Protein AF-A0A2E8JX26-F1 (afdb_monomer_lite)

Secondary structure (DSSP, 8-state):
-----------TTHHHHHHHHHHHHHHHHHHHHHHHHHHHHHHHHHHHHHH-PPPPSS-GGGS-SEETTEEEPB-TTSSBPPPP---HHIIIIISSS-S-EEEEEEEETTEEEEEEEEEEETT-------HHHHHHHTTPEEEEEEEEEE-----TT-B-TTPPBPTTT-PBPPEEEEEETTEEEEEEPPBS--EEEEEEEEETTTTEEEEEEEEEEETTEEES-GGG---SS-EEEEEEEEEEEEPPTT--TTHHHHHHHHHHHHHHHHHHHHHHHHS--HHHHHHHS------PPPP----PPPP-------------

Radius of gyration: 30.12 Å; chains: 1; bounding box: 110×87×80 Å

Foldseek 3Di:
DDDDPPPPPPPPVVVVVVVVVVVVVVVVVVVCCCVVVVVVVVVVVVVCVVQLFDAWPAALVPQAQDFPLKGQDADPVRHRDDWDQDDPCCCCQNQNVHNRWTWTWIDRVVFIKIKIKHKDTPPSPHPHHACVRVCVVVVWAWPFAWDKDFADAPAPPWDQVPADADPVPRHGFIWDFDQDVNDTDIFGAADDTRIKTKTWTDDPDLFKIKIKIKWKQWLRHIDNDPVVNPDRNTMMMMIMMIGIDTHDPPDDSCPVVVVVSVVCSSRCSRRRRSVRNRGDDSSVVVVVPPPPPPPDDPPPPPDDDDDDDDDDDDDDDDDD

Structure (mmCIF, N/CA/C/O backbone):
data_AF-A0A2E8JX26-F1
#
_entry.id   AF-A0A2E8JX26-F1
#
loop_
_atom_site.group_PDB
_atom_site.id
_atom_site.type_symbol
_atom_site.label_atom_id
_atom_site.label_alt_id
_atom_site.label_comp_id
_atom_site.label_asym_id
_atom_site.label_entity_id
_atom_site.label_seq_id
_atom_site.pdbx_PDB_ins_code
_atom_site.Cartn_x
_atom_site.Cartn_y
_atom_site.Cartn_z
_atom_site.occupancy
_atom_site.B_iso_or_equiv
_atom_site.auth_seq_id
_atom_site.auth_comp_id
_atom_site.auth_asym_id
_atom_site.auth_atom_id
_atom_site.pdbx_PDB_model_num
ATOM 1 N N . ARG A 1 1 ? 64.801 -27.485 48.358 1.00 46.25 1 ARG A N 1
ATOM 2 C CA . ARG A 1 1 ? 64.639 -26.296 47.482 1.00 46.25 1 ARG A CA 1
ATOM 3 C C . ARG A 1 1 ? 63.148 -26.018 47.398 1.00 46.25 1 ARG A C 1
ATOM 5 O O . ARG A 1 1 ? 62.422 -26.907 46.980 1.00 46.25 1 ARG A O 1
ATOM 12 N N . GLY A 1 2 ? 62.707 -24.892 47.953 1.00 48.69 2 GLY A N 1
ATOM 13 C CA . GLY A 1 2 ? 61.295 -24.602 48.189 1.00 48.69 2 GLY A CA 1
ATOM 14 C C . GLY A 1 2 ? 60.526 -24.241 46.921 1.00 48.69 2 GLY A C 1
ATOM 15 O O . GLY A 1 2 ? 61.053 -23.563 46.044 1.00 48.69 2 GLY A O 1
ATOM 16 N N . MET A 1 3 ? 59.266 -24.661 46.881 1.00 40.94 3 MET A N 1
ATOM 17 C CA . MET A 1 3 ? 58.217 -24.024 46.093 1.00 40.94 3 MET A CA 1
ATOM 18 C C . MET A 1 3 ? 57.169 -23.519 47.083 1.00 40.94 3 MET A C 1
ATOM 20 O O . MET A 1 3 ? 56.405 -24.302 47.645 1.00 40.94 3 MET A O 1
ATOM 24 N N . ASN A 1 4 ? 57.184 -22.206 47.321 1.00 49.88 4 ASN A N 1
ATOM 25 C CA . ASN A 1 4 ? 56.103 -21.485 47.982 1.00 49.88 4 ASN A CA 1
ATOM 26 C C . ASN A 1 4 ? 54.876 -21.550 47.068 1.00 49.88 4 ASN A C 1
ATOM 28 O O . ASN A 1 4 ? 54.810 -20.856 46.056 1.00 49.88 4 ASN A O 1
ATOM 32 N N . GLN A 1 5 ? 53.912 -22.402 47.409 1.00 49.31 5 GLN A N 1
ATOM 33 C CA . GLN A 1 5 ? 52.547 -22.249 46.924 1.00 49.31 5 GLN A CA 1
ATOM 34 C C . GLN A 1 5 ? 51.827 -21.301 47.878 1.00 49.31 5 GLN A C 1
ATOM 36 O O . GLN A 1 5 ? 51.223 -21.730 48.864 1.00 49.31 5 GLN A O 1
ATOM 41 N N . ASP A 1 6 ? 51.902 -20.007 47.576 1.00 51.34 6 ASP A N 1
ATOM 42 C CA . ASP A 1 6 ? 51.007 -19.015 48.156 1.00 51.34 6 ASP A CA 1
ATOM 43 C C . ASP A 1 6 ? 49.580 -19.356 47.725 1.00 51.34 6 ASP A C 1
ATOM 45 O O . ASP A 1 6 ? 49.116 -19.058 46.624 1.00 51.34 6 ASP A O 1
ATOM 49 N N . ARG A 1 7 ? 48.885 -20.071 48.613 1.00 50.50 7 ARG A N 1
ATOM 50 C CA . ARG A 1 7 ? 47.463 -20.367 48.495 1.00 50.50 7 ARG A CA 1
ATOM 51 C C . ARG A 1 7 ? 46.712 -19.041 48.482 1.00 50.50 7 ARG A C 1
ATOM 53 O O . ARG A 1 7 ? 46.536 -18.421 49.532 1.00 50.50 7 ARG A O 1
ATOM 60 N N . LEU A 1 8 ? 46.237 -18.643 47.301 1.00 56.91 8 LEU A N 1
ATOM 61 C CA . LEU A 1 8 ? 45.193 -17.638 47.116 1.00 56.91 8 LEU A CA 1
ATOM 62 C C . LEU A 1 8 ? 44.001 -18.023 48.000 1.00 56.91 8 LEU A C 1
ATOM 64 O O . LEU A 1 8 ? 43.171 -18.860 47.647 1.00 56.91 8 LEU A O 1
ATOM 68 N N . ARG A 1 9 ? 43.946 -17.450 49.206 1.00 54.16 9 ARG A N 1
ATOM 69 C CA . ARG A 1 9 ? 42.808 -17.585 50.112 1.00 54.16 9 ARG A CA 1
ATOM 70 C C . ARG A 1 9 ? 41.645 -16.849 49.466 1.00 54.16 9 ARG A C 1
ATOM 72 O O . ARG A 1 9 ? 41.522 -15.634 49.604 1.00 54.16 9 ARG A O 1
ATOM 79 N N . PHE A 1 10 ? 40.813 -17.594 48.746 1.00 53.16 10 PHE A N 1
ATOM 80 C CA . PHE A 1 10 ? 39.561 -17.106 48.191 1.00 53.16 10 PHE A CA 1
ATOM 81 C C . PHE A 1 10 ? 38.671 -16.665 49.357 1.00 53.16 10 PHE A C 1
ATOM 83 O O . PHE A 1 10 ? 38.083 -17.475 50.078 1.00 53.16 10 PHE A O 1
ATOM 90 N N . ARG A 1 11 ? 38.678 -15.356 49.631 1.00 61.53 11 ARG A N 1
ATOM 91 C CA . ARG A 1 11 ? 37.923 -14.753 50.727 1.00 61.53 11 ARG A CA 1
ATOM 92 C C . ARG A 1 11 ? 36.448 -14.982 50.417 1.00 61.53 11 ARG A C 1
ATOM 94 O O . ARG A 1 11 ? 35.938 -14.446 49.441 1.00 61.53 11 ARG A O 1
ATOM 101 N N . TRP A 1 12 ? 35.766 -15.718 51.287 1.00 57.62 12 TRP A N 1
ATOM 102 C CA . TRP A 1 12 ? 34.338 -16.080 51.236 1.00 57.62 12 TRP A CA 1
ATOM 103 C C . TRP A 1 12 ? 33.345 -14.916 51.019 1.00 57.62 12 TRP A C 1
ATOM 105 O O . TRP A 1 12 ? 32.151 -15.138 50.866 1.00 57.62 12 TRP A O 1
ATOM 115 N N . ARG A 1 13 ? 33.820 -13.667 50.978 1.00 58.66 13 ARG A N 1
ATOM 116 C CA . ARG A 1 13 ? 33.035 -12.467 50.661 1.00 58.66 13 ARG A CA 1
ATOM 117 C C . ARG A 1 13 ? 32.928 -12.172 49.156 1.00 58.66 13 ARG A C 1
ATOM 119 O O . ARG A 1 13 ? 32.036 -11.431 48.764 1.00 58.66 13 ARG A O 1
ATOM 126 N N . ALA A 1 14 ? 33.787 -12.760 48.318 1.00 68.00 14 ALA A N 1
ATOM 127 C CA . ALA A 1 14 ? 33.735 -12.614 46.861 1.00 68.00 14 ALA A CA 1
ATOM 128 C C . ALA A 1 14 ? 32.441 -13.153 46.203 1.00 68.00 14 ALA A C 1
ATOM 130 O O . ALA A 1 14 ? 31.876 -12.435 45.379 1.00 68.00 14 ALA A O 1
ATOM 131 N N . PRO A 1 15 ? 31.908 -14.344 46.560 1.00 70.25 15 PRO A N 1
ATOM 132 C CA . PRO A 1 15 ? 30.683 -14.847 45.932 1.00 70.25 15 PRO A CA 1
ATOM 133 C C . PRO A 1 15 ? 29.441 -14.021 46.302 1.00 70.25 15 PRO A C 1
ATOM 135 O O . PRO A 1 15 ? 28.583 -13.804 45.456 1.00 70.25 15 PRO A O 1
ATOM 138 N N . LEU A 1 16 ? 29.371 -13.485 47.526 1.00 74.94 16 LEU A N 1
ATOM 139 C CA . LEU A 1 16 ? 28.280 -12.597 47.954 1.00 74.94 16 LEU A CA 1
ATOM 140 C C . LEU A 1 16 ? 28.271 -11.271 47.183 1.00 74.94 16 LEU A C 1
ATOM 142 O O . LEU A 1 16 ? 27.208 -10.802 46.783 1.00 74.94 16 LEU A O 1
ATOM 146 N N . ALA A 1 17 ? 29.450 -10.693 46.936 1.00 76.00 17 ALA A N 1
ATOM 147 C CA . ALA A 1 17 ? 29.572 -9.483 46.129 1.00 76.00 17 ALA A CA 1
ATOM 148 C C . ALA A 1 17 ? 29.149 -9.727 44.670 1.00 76.00 17 ALA A C 1
ATOM 150 O O . ALA A 1 17 ? 28.460 -8.892 44.094 1.00 76.00 17 ALA A O 1
ATOM 151 N N . LEU A 1 18 ? 29.499 -10.885 44.097 1.00 79.19 18 LEU A N 1
ATOM 152 C CA . LEU A 1 18 ? 29.115 -11.255 42.732 1.00 79.19 18 LEU A CA 1
ATOM 153 C C . LEU A 1 18 ? 27.596 -11.436 42.590 1.00 79.19 18 LEU A C 1
ATOM 155 O O . LEU A 1 18 ? 27.002 -10.924 41.644 1.00 79.19 18 LEU A O 1
ATOM 159 N N . VAL A 1 19 ? 26.962 -12.122 43.548 1.00 82.12 19 VAL A N 1
ATOM 160 C CA . VAL A 1 19 ? 25.504 -12.318 43.559 1.00 82.12 19 VAL A CA 1
ATOM 161 C C . VAL A 1 19 ? 24.783 -10.975 43.665 1.00 82.12 19 VAL A C 1
ATOM 163 O O . VAL A 1 19 ? 23.871 -10.725 42.889 1.00 82.12 19 VAL A O 1
ATOM 166 N N . ALA A 1 20 ? 25.223 -10.073 44.548 1.00 82.12 20 ALA A N 1
ATOM 167 C CA . ALA A 1 20 ? 24.618 -8.745 44.670 1.00 82.12 20 ALA A CA 1
ATOM 168 C C . ALA A 1 20 ? 24.723 -7.917 43.373 1.00 82.12 20 ALA A C 1
ATOM 170 O O . ALA A 1 20 ? 23.773 -7.227 43.001 1.00 82.12 20 ALA A O 1
ATOM 171 N N . LEU A 1 21 ? 25.853 -8.014 42.666 1.00 83.25 21 LEU A N 1
ATOM 172 C CA . LEU A 1 21 ? 26.100 -7.286 41.419 1.00 83.25 21 LEU A CA 1
ATOM 173 C C . LEU A 1 21 ? 25.243 -7.829 40.262 1.00 83.25 21 LEU A C 1
ATOM 175 O O . LEU A 1 21 ? 24.666 -7.051 39.504 1.00 83.25 21 LEU A O 1
ATOM 179 N N . LEU A 1 22 ? 25.086 -9.155 40.176 1.00 81.81 22 LEU A N 1
ATOM 180 C CA . LEU A 1 22 ? 24.189 -9.801 39.211 1.00 81.81 22 LEU A CA 1
ATOM 181 C C . LEU A 1 22 ? 22.718 -9.454 39.479 1.00 81.81 22 LEU A C 1
ATOM 183 O O . LEU A 1 22 ? 21.992 -9.126 38.542 1.00 81.81 22 LEU A O 1
ATOM 187 N N . SER A 1 23 ? 22.290 -9.441 40.744 1.00 82.00 23 SER A N 1
ATOM 188 C CA . SER A 1 23 ? 20.934 -9.023 41.122 1.00 82.00 23 SER A CA 1
ATOM 189 C C . SER A 1 23 ? 20.654 -7.570 40.736 1.00 82.00 23 SER A C 1
ATOM 191 O O . SER A 1 23 ? 19.593 -7.275 40.188 1.00 82.00 23 SER A O 1
ATOM 193 N N . MET A 1 24 ? 21.610 -6.661 40.964 1.00 85.44 24 MET A N 1
ATOM 194 C CA . MET A 1 24 ? 21.486 -5.266 40.525 1.00 85.44 24 MET A CA 1
ATOM 195 C C . MET A 1 24 ? 21.355 -5.154 39.006 1.00 85.44 24 MET A C 1
ATOM 197 O O . MET A 1 24 ? 20.509 -4.401 38.537 1.00 85.44 24 MET A O 1
ATOM 201 N N . LEU A 1 25 ? 22.143 -5.907 38.234 1.00 81.88 25 LEU A N 1
ATOM 202 C CA . LEU A 1 25 ? 22.066 -5.891 36.770 1.00 81.88 25 LEU A CA 1
ATOM 203 C C . LEU A 1 25 ? 20.698 -6.347 36.251 1.00 81.88 25 LEU A C 1
ATOM 205 O O . LEU A 1 25 ? 20.161 -5.724 35.337 1.00 81.88 25 LEU A O 1
ATOM 209 N N . VAL A 1 26 ? 20.103 -7.377 36.858 1.00 78.25 26 VAL A N 1
ATOM 210 C CA . VAL A 1 26 ? 18.751 -7.841 36.499 1.00 78.25 26 VAL A CA 1
ATOM 211 C C . VAL A 1 26 ? 17.700 -6.775 36.820 1.00 78.25 26 VAL A C 1
ATOM 213 O O . VAL A 1 26 ? 16.849 -6.488 35.981 1.00 78.25 26 VAL A O 1
ATOM 216 N N . ILE A 1 27 ? 17.786 -6.140 37.994 1.00 78.25 27 ILE A N 1
ATOM 217 C CA . ILE A 1 27 ? 16.855 -5.075 38.402 1.00 78.25 27 ILE A CA 1
ATOM 218 C C . ILE A 1 27 ? 16.991 -3.848 37.491 1.00 78.25 27 ILE A C 1
ATOM 220 O O . ILE A 1 27 ? 15.983 -3.307 37.042 1.00 78.25 27 ILE A O 1
ATOM 224 N N . ILE A 1 28 ? 18.221 -3.433 37.171 1.00 76.00 28 ILE A N 1
ATOM 225 C CA . ILE A 1 28 ? 18.487 -2.313 36.257 1.00 76.00 28 ILE A CA 1
ATOM 226 C C . ILE A 1 28 ? 17.971 -2.642 34.854 1.00 76.00 28 ILE A C 1
ATOM 228 O O . ILE A 1 28 ? 17.324 -1.801 34.243 1.00 76.00 28 ILE A O 1
ATOM 232 N N . SER A 1 29 ? 18.180 -3.863 34.355 1.00 64.06 29 SER A N 1
ATOM 233 C CA . SER A 1 29 ? 17.665 -4.283 33.046 1.00 64.06 29 SER A CA 1
ATOM 234 C C . SER A 1 29 ? 16.131 -4.241 32.990 1.00 64.06 29 SER A C 1
ATOM 236 O O . SER A 1 29 ? 15.566 -3.722 32.025 1.00 64.06 29 SER A O 1
ATOM 238 N N . PHE A 1 30 ? 15.452 -4.692 34.050 1.00 62.84 30 PHE A N 1
ATOM 239 C CA . PHE A 1 30 ? 13.992 -4.602 34.161 1.00 62.84 30 PHE A CA 1
ATOM 240 C C . PHE A 1 30 ? 13.499 -3.151 34.242 1.00 62.84 30 PHE A C 1
ATOM 242 O O . PHE A 1 30 ? 12.549 -2.780 33.553 1.00 62.84 30 PHE A O 1
ATOM 249 N N . ALA A 1 31 ? 14.168 -2.312 35.038 1.00 62.16 31 ALA A N 1
ATOM 250 C CA . ALA A 1 31 ? 13.826 -0.901 35.185 1.00 62.16 31 ALA A CA 1
ATOM 251 C C . ALA A 1 31 ? 14.034 -0.122 33.878 1.00 62.16 31 ALA A C 1
ATOM 253 O O . ALA A 1 31 ? 13.169 0.653 33.484 1.00 62.16 31 ALA A O 1
ATOM 254 N N . VAL A 1 32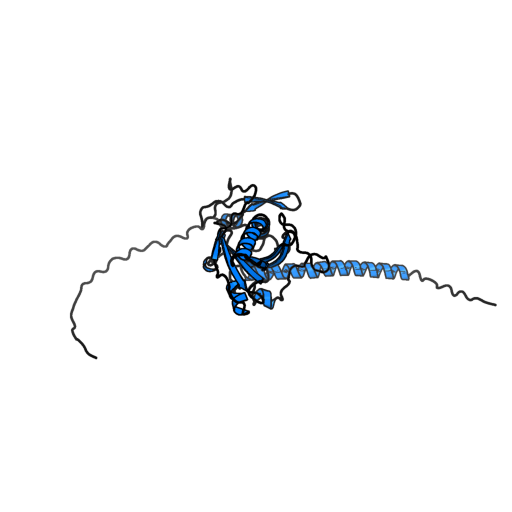 ? 15.132 -0.370 33.159 1.00 61.44 32 VAL A N 1
ATOM 255 C CA . VAL A 1 32 ? 15.413 0.245 31.853 1.00 61.44 32 VAL A CA 1
ATOM 256 C C . VAL A 1 32 ? 14.370 -0.179 30.817 1.00 61.44 32 VAL A C 1
ATOM 258 O O . VAL A 1 32 ? 13.865 0.673 30.089 1.00 61.44 32 VAL A O 1
ATOM 261 N N . ARG A 1 33 ? 13.964 -1.457 30.792 1.00 50.53 33 ARG A N 1
ATOM 262 C CA . ARG A 1 33 ? 12.902 -1.940 29.891 1.00 50.53 33 ARG A CA 1
ATOM 263 C C . ARG A 1 33 ? 11.549 -1.279 30.180 1.00 50.53 33 ARG A C 1
ATOM 265 O O . ARG A 1 33 ? 10.840 -0.934 29.239 1.00 50.53 33 ARG A O 1
ATOM 272 N N . HIS A 1 34 ? 11.211 -1.054 31.450 1.00 52.75 34 HIS A N 1
ATOM 273 C CA . HIS A 1 34 ? 9.974 -0.364 31.827 1.00 52.75 34 HIS A CA 1
ATOM 274 C C . HIS A 1 34 ? 10.013 1.147 31.596 1.00 52.75 34 HIS A C 1
ATOM 276 O O . HIS A 1 34 ? 9.013 1.704 31.160 1.00 52.75 34 HIS A O 1
ATOM 282 N N . VAL A 1 35 ? 11.141 1.814 31.839 1.00 49.59 35 VAL A N 1
ATOM 283 C CA . VAL A 1 35 ? 11.263 3.264 31.622 1.00 49.59 35 VAL A CA 1
ATOM 284 C C . VAL A 1 35 ? 11.307 3.597 30.129 1.00 49.59 35 VAL A C 1
ATOM 286 O O . VAL A 1 35 ? 10.647 4.537 29.699 1.00 49.59 35 VAL A O 1
ATOM 289 N N . ILE A 1 36 ? 12.021 2.809 29.319 1.00 49.59 36 ILE A N 1
ATOM 290 C CA . ILE A 1 36 ? 12.065 3.010 27.862 1.00 49.59 36 ILE A CA 1
ATOM 291 C C . ILE A 1 36 ? 10.723 2.627 27.221 1.00 49.59 36 ILE A C 1
ATOM 293 O O . ILE A 1 36 ? 10.195 3.398 26.424 1.00 49.59 36 ILE A O 1
ATOM 297 N N . GLY A 1 37 ? 10.127 1.491 27.607 1.00 40.00 37 GLY A N 1
ATOM 298 C CA . GLY A 1 37 ? 8.817 1.074 27.093 1.00 40.00 37 GLY A CA 1
ATOM 299 C C . GLY A 1 37 ? 7.667 1.984 27.541 1.00 40.00 37 GLY A C 1
ATOM 300 O O . GLY A 1 37 ? 6.767 2.268 26.759 1.00 40.00 37 GLY A O 1
ATOM 301 N N . GLY A 1 38 ? 7.720 2.492 28.775 1.00 39.22 38 GLY A N 1
ATOM 302 C CA . GLY A 1 38 ? 6.721 3.415 29.315 1.00 39.22 38 GLY A CA 1
ATOM 303 C C . GLY A 1 38 ? 6.796 4.808 28.694 1.00 39.22 38 GLY A C 1
ATOM 304 O O . GLY A 1 38 ? 5.763 5.385 28.380 1.00 39.22 38 GLY A O 1
ATOM 305 N N . ASN A 1 39 ? 7.998 5.339 28.451 1.00 37.47 39 ASN A N 1
ATOM 306 C CA . ASN A 1 39 ? 8.140 6.647 27.807 1.00 37.47 39 ASN A CA 1
ATOM 307 C C . ASN A 1 39 ? 7.751 6.620 26.322 1.00 37.47 39 ASN A C 1
ATOM 309 O O . ASN A 1 39 ? 7.183 7.597 25.850 1.00 37.47 39 ASN A O 1
ATOM 313 N N . ALA A 1 40 ? 7.993 5.517 25.604 1.00 45.12 40 ALA A N 1
ATOM 314 C CA . ALA A 1 40 ? 7.501 5.359 24.233 1.00 45.12 40 ALA A CA 1
ATOM 315 C C . ALA A 1 40 ? 5.961 5.371 24.186 1.00 45.12 40 ALA A C 1
ATOM 317 O O . ALA A 1 40 ? 5.376 6.123 23.413 1.00 45.12 40 ALA A O 1
ATOM 318 N N . PHE A 1 41 ? 5.316 4.638 25.100 1.00 35.75 41 PHE A N 1
ATOM 319 C CA . PHE A 1 41 ? 3.856 4.595 25.222 1.00 35.75 41 PHE A CA 1
ATOM 320 C C . PHE A 1 41 ? 3.245 5.954 25.620 1.00 35.75 41 PHE A C 1
ATOM 322 O O . PHE A 1 41 ? 2.206 6.352 25.107 1.00 35.75 41 PHE A O 1
ATOM 329 N N . VAL A 1 42 ? 3.893 6.706 26.518 1.00 42.97 42 VAL A N 1
ATOM 330 C CA . VAL A 1 42 ? 3.391 8.014 26.983 1.00 42.97 42 VAL A CA 1
ATOM 331 C C . VAL A 1 42 ? 3.551 9.117 25.929 1.00 42.97 42 VAL A C 1
ATOM 333 O O . VAL A 1 42 ? 2.714 10.017 25.871 1.00 42.97 42 VAL A O 1
ATOM 336 N N . VAL A 1 43 ? 4.593 9.066 25.093 1.00 44.69 43 VAL A N 1
ATOM 337 C CA . VAL A 1 43 ? 4.761 10.018 23.978 1.00 44.69 43 VAL A CA 1
ATOM 338 C C . VAL A 1 43 ? 3.677 9.801 22.921 1.00 44.69 43 VAL A C 1
ATOM 340 O O . VAL A 1 43 ? 3.055 10.772 22.497 1.00 44.69 43 VAL A O 1
ATOM 343 N N . GLU A 1 44 ? 3.382 8.544 22.591 1.00 45.31 44 GLU A N 1
ATOM 344 C CA . GLU A 1 44 ? 2.332 8.172 21.637 1.00 45.31 44 GLU A CA 1
ATOM 345 C C . GLU A 1 44 ? 0.941 8.628 22.118 1.00 45.31 44 GLU A C 1
ATOM 347 O O . GLU A 1 44 ? 0.212 9.279 21.375 1.00 45.31 44 GLU A O 1
ATOM 352 N N . VAL A 1 45 ? 0.617 8.431 23.402 1.00 44.91 45 VAL A N 1
ATOM 353 C CA . VAL A 1 45 ? -0.669 8.863 23.990 1.00 44.91 45 VAL A CA 1
ATOM 354 C C . VAL A 1 45 ? -0.821 10.389 24.072 1.00 44.91 45 VAL A C 1
ATOM 356 O O . VAL A 1 45 ? -1.935 10.912 23.996 1.00 44.91 45 VAL A O 1
ATOM 359 N N . LYS A 1 46 ? 0.276 11.141 24.223 1.00 39.25 46 LYS A N 1
ATOM 360 C CA . LYS A 1 46 ? 0.215 12.606 24.329 1.00 39.25 46 LYS A CA 1
ATOM 361 C C . LYS A 1 46 ? 0.010 13.284 22.970 1.00 39.25 46 LYS A C 1
ATOM 363 O O . LYS A 1 46 ? -0.805 14.197 22.880 1.00 39.25 46 LYS A O 1
ATOM 368 N N . GLU A 1 47 ? 0.691 12.817 21.926 1.00 43.69 47 GLU A N 1
ATOM 369 C CA . GLU A 1 47 ? 0.488 13.291 20.544 1.00 43.69 47 GLU A CA 1
ATOM 370 C C . GLU A 1 47 ? -0.940 12.959 20.041 1.00 43.69 47 GLU A C 1
ATOM 372 O O . GLU A 1 47 ? -1.563 13.738 19.315 1.00 43.69 47 GLU A O 1
ATOM 377 N N . GLN A 1 48 ? -1.519 11.856 20.532 1.00 48.34 48 GLN A N 1
ATOM 378 C CA . GLN A 1 48 ? -2.904 11.431 20.273 1.00 48.34 48 GLN A CA 1
ATOM 379 C C . GLN A 1 48 ? -3.972 12.338 20.912 1.00 48.34 48 GLN A C 1
ATOM 381 O O . GLN A 1 48 ? -5.003 12.607 20.298 1.00 48.34 48 GLN A O 1
ATOM 386 N N . LEU A 1 49 ? -3.746 12.832 22.133 1.00 43.44 49 LEU A N 1
ATOM 387 C CA . LEU A 1 49 ? -4.698 13.710 22.830 1.00 43.44 49 LEU A CA 1
ATOM 388 C C . LEU A 1 49 ? -4.723 15.138 22.268 1.00 43.44 49 LEU A C 1
ATOM 390 O O . LEU A 1 49 ? -5.737 15.824 22.392 1.00 43.44 49 LEU A O 1
ATOM 394 N N . GLU A 1 50 ? -3.624 15.592 21.667 1.00 45.56 50 GLU A N 1
ATOM 395 C CA . GLU A 1 50 ? -3.504 16.951 21.126 1.00 45.56 50 GLU A CA 1
ATOM 396 C C . GLU A 1 50 ? -4.083 17.084 19.701 1.00 45.56 50 GLU A C 1
ATOM 398 O O . GLU A 1 50 ? -4.486 18.182 19.321 1.00 45.56 50 GLU A O 1
ATOM 403 N N . SER A 1 51 ? -4.187 15.988 18.933 1.00 49.91 51 SER A N 1
ATOM 404 C CA . SER A 1 51 ? -4.664 15.994 17.535 1.00 49.91 51 SER A CA 1
ATOM 405 C C . SER A 1 51 ? -6.159 15.690 17.352 1.00 49.91 51 SER A C 1
ATOM 407 O O . SER A 1 51 ? -6.719 16.018 16.310 1.00 49.91 51 SER A O 1
ATOM 409 N N . GLY A 1 52 ? -6.831 15.081 18.337 1.00 56.47 52 GLY A N 1
ATOM 410 C CA . GLY A 1 52 ? -8.260 14.738 18.245 1.00 56.47 52 GLY A CA 1
ATOM 411 C C . GLY A 1 52 ? -8.602 13.641 17.222 1.00 56.47 52 GLY A C 1
ATOM 412 O O . GLY A 1 52 ? -9.780 13.389 16.978 1.00 56.47 52 GLY A O 1
ATOM 413 N N . GLY A 1 53 ? -7.597 12.993 16.624 1.00 68.19 53 GLY A N 1
ATOM 414 C CA . GLY A 1 53 ? -7.788 11.926 15.646 1.00 68.19 53 GLY A CA 1
ATOM 415 C C . GLY A 1 53 ? -8.058 10.560 16.268 1.00 68.19 53 GLY A C 1
ATOM 416 O O . GLY A 1 53 ? -7.725 10.292 17.422 1.00 68.19 53 GLY A O 1
ATOM 417 N N . VAL A 1 54 ? -8.640 9.662 15.475 1.00 79.06 54 VAL A N 1
ATOM 418 C CA . VAL A 1 54 ? -8.860 8.274 15.892 1.00 79.06 54 VAL A CA 1
ATOM 419 C C . VAL A 1 54 ? -7.517 7.522 15.884 1.00 79.06 54 VAL A C 1
ATOM 421 O O . VAL A 1 54 ? -6.759 7.671 14.928 1.00 79.06 54 VAL A O 1
ATOM 424 N N . PRO A 1 55 ? -7.157 6.740 16.916 1.00 83.44 55 PRO A N 1
ATOM 425 C CA . PRO A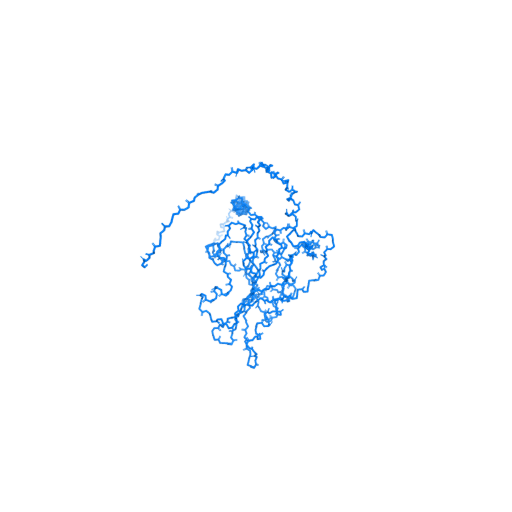 1 55 ? -5.895 6.001 16.924 1.00 83.44 55 PRO A CA 1
ATOM 426 C C . PRO A 1 55 ? -5.975 4.716 16.090 1.00 83.44 55 PRO A C 1
ATOM 428 O O . PRO A 1 55 ? -7.038 4.105 15.965 1.00 83.44 55 PRO A O 1
ATOM 431 N N . LEU A 1 56 ? -4.824 4.259 15.586 1.00 89.38 56 LEU A N 1
ATOM 432 C CA . LEU A 1 56 ? -4.693 2.903 15.050 1.00 89.38 56 LEU A CA 1
ATOM 433 C C . LEU A 1 56 ? -5.054 1.862 16.120 1.00 89.38 56 LEU A C 1
ATOM 435 O O . LEU A 1 56 ? -4.720 2.022 17.295 1.00 89.38 56 LEU A O 1
ATOM 439 N N . ARG A 1 57 ? -5.669 0.751 15.703 1.00 91.12 57 ARG A N 1
ATOM 440 C CA . ARG A 1 57 ? -5.888 -0.420 16.569 1.00 91.12 57 ARG A CA 1
ATOM 441 C C . ARG A 1 57 ? -4.588 -1.186 16.804 1.00 91.12 57 ARG A C 1
ATOM 443 O O . ARG A 1 57 ? -4.346 -1.675 17.904 1.00 91.12 57 ARG A O 1
ATOM 450 N N . HIS A 1 58 ? -3.737 -1.246 15.778 1.00 90.94 58 HIS A N 1
ATOM 451 C CA . HIS A 1 58 ? -2.402 -1.836 15.845 1.00 90.94 58 HIS A CA 1
ATOM 452 C C . HIS A 1 58 ? -1.415 -1.035 14.996 1.00 90.94 58 HIS A C 1
ATOM 454 O O . HIS A 1 58 ? -1.778 -0.507 13.949 1.00 90.94 58 HIS A O 1
ATOM 460 N N . ALA A 1 59 ? -0.144 -0.997 15.398 1.00 92.56 59 ALA A N 1
ATOM 461 C CA . ALA A 1 59 ? 0.908 -0.404 14.576 1.00 92.56 59 ALA A CA 1
ATOM 462 C C . ALA A 1 59 ? 1.096 -1.190 13.265 1.00 92.56 59 ALA A C 1
ATOM 464 O O . ALA A 1 59 ? 1.051 -2.423 13.274 1.00 92.56 59 ALA A O 1
ATOM 465 N N . PHE A 1 60 ? 1.403 -0.510 12.155 1.00 94.25 60 PHE A N 1
ATOM 466 C CA . PHE A 1 60 ? 1.636 -1.183 10.867 1.00 94.25 60 PHE A CA 1
ATOM 467 C C . PHE A 1 60 ? 2.823 -2.154 10.877 1.00 94.25 60 PHE A C 1
ATOM 469 O O . PHE A 1 60 ? 2.845 -3.106 10.107 1.00 94.25 60 PHE A O 1
ATOM 476 N N . GLY A 1 61 ? 3.780 -1.987 11.796 1.00 91.88 61 GLY A N 1
ATOM 477 C CA . GLY A 1 61 ? 4.855 -2.965 12.002 1.00 91.88 61 GLY A CA 1
ATOM 478 C C . GLY A 1 61 ? 4.365 -4.350 12.452 1.00 91.88 61 GLY A C 1
ATOM 479 O O . GLY A 1 61 ? 5.141 -5.299 12.424 1.00 91.88 61 GLY A O 1
ATOM 480 N N . THR A 1 62 ? 3.094 -4.477 12.854 1.00 92.06 62 THR A N 1
ATOM 481 C CA . THR A 1 62 ? 2.453 -5.760 13.191 1.00 92.06 62 THR A CA 1
ATOM 482 C C . THR A 1 62 ? 1.867 -6.492 11.983 1.00 92.06 62 THR A C 1
ATOM 484 O O . THR A 1 62 ? 1.379 -7.607 12.157 1.00 92.06 62 THR A O 1
ATOM 487 N N . ILE A 1 63 ? 1.890 -5.891 10.787 1.00 94.06 63 ILE A N 1
ATOM 488 C CA . ILE A 1 63 ? 1.549 -6.586 9.541 1.00 94.06 63 ILE A CA 1
ATOM 489 C C . ILE A 1 63 ? 2.571 -7.706 9.336 1.00 94.06 63 ILE A C 1
ATOM 491 O O . ILE A 1 63 ? 3.781 -7.477 9.464 1.00 94.06 63 ILE A O 1
ATOM 495 N N . GLY A 1 64 ? 2.070 -8.908 9.042 1.00 91.62 64 GLY A N 1
ATOM 496 C CA . GLY A 1 64 ? 2.876 -10.110 8.855 1.00 91.62 64 GLY A CA 1
ATOM 497 C C . GLY A 1 64 ? 3.953 -9.956 7.781 1.00 91.62 64 GLY A C 1
ATOM 498 O O . GLY A 1 64 ? 3.865 -9.119 6.882 1.00 91.62 64 GLY A O 1
ATOM 499 N N . ASP A 1 65 ? 4.999 -10.768 7.899 1.00 94.00 65 ASP A N 1
ATOM 500 C CA . ASP A 1 65 ? 6.062 -10.829 6.896 1.00 94.00 65 ASP A CA 1
ATOM 501 C C . ASP A 1 65 ? 5.646 -11.639 5.659 1.00 94.00 65 ASP A C 1
ATOM 503 O O . ASP A 1 65 ? 6.236 -11.444 4.600 1.00 94.00 65 ASP A O 1
ATOM 507 N N . ASP A 1 66 ? 4.624 -12.489 5.793 1.00 94.25 66 ASP A N 1
ATOM 508 C CA . ASP A 1 66 ? 4.069 -13.336 4.740 1.00 94.25 66 ASP A CA 1
ATOM 509 C C . ASP A 1 66 ? 2.650 -12.867 4.383 1.00 94.25 66 ASP A C 1
ATOM 511 O O . ASP A 1 66 ? 1.784 -12.751 5.254 1.00 94.25 66 ASP A O 1
ATOM 515 N N . LEU A 1 67 ? 2.420 -12.588 3.102 1.00 94.81 67 LEU A N 1
ATOM 516 C CA . LEU A 1 67 ? 1.177 -12.073 2.530 1.00 94.81 67 LEU A CA 1
ATOM 517 C C . LEU A 1 67 ? 0.867 -12.858 1.249 1.00 94.81 67 LEU A C 1
ATOM 519 O O . LEU A 1 67 ? 1.250 -12.465 0.147 1.00 94.81 67 LEU A O 1
ATOM 523 N N . GLY A 1 68 ? 0.206 -14.005 1.401 1.00 92.88 68 GLY A N 1
ATOM 524 C CA . GLY A 1 68 ? -0.046 -14.920 0.288 1.00 92.88 68 GLY A CA 1
ATOM 525 C C . GLY A 1 68 ? 1.255 -15.541 -0.232 1.00 92.88 68 GLY A C 1
ATOM 526 O O . GLY A 1 68 ? 1.986 -16.181 0.524 1.00 92.88 68 GLY A O 1
ATOM 527 N N . SER A 1 69 ? 1.541 -15.360 -1.522 1.00 95.62 69 SER A N 1
ATOM 528 C CA . SER A 1 69 ? 2.811 -15.746 -2.162 1.00 95.62 69 SER A CA 1
ATOM 529 C C . SER A 1 69 ? 3.981 -14.827 -1.784 1.00 95.62 69 SER A C 1
ATOM 531 O O . SER A 1 69 ? 5.144 -15.213 -1.917 1.00 95.62 69 SER A O 1
ATOM 533 N N . TRP A 1 70 ? 3.690 -13.619 -1.296 1.00 97.94 70 TRP A N 1
ATOM 534 C CA . TRP A 1 70 ? 4.691 -12.603 -1.004 1.00 97.94 70 TRP A CA 1
ATOM 535 C C . TRP A 1 70 ? 5.272 -12.795 0.388 1.00 97.94 70 TRP A C 1
ATOM 537 O O . TRP A 1 70 ? 4.549 -12.993 1.358 1.00 97.94 70 TRP A O 1
ATOM 547 N N . SER A 1 71 ? 6.586 -12.664 0.503 1.00 97.69 71 SER A N 1
ATOM 548 C CA . SER A 1 71 ? 7.297 -12.715 1.780 1.00 97.69 71 SER A CA 1
ATOM 549 C C . SER A 1 71 ? 8.245 -11.533 1.910 1.00 97.69 71 SER A C 1
ATOM 551 O O . SER A 1 71 ? 8.574 -10.860 0.927 1.00 97.69 71 SER A O 1
ATOM 553 N N . ARG A 1 72 ? 8.714 -11.256 3.126 1.00 97.06 72 ARG A N 1
ATOM 554 C CA . ARG A 1 72 ? 9.697 -10.198 3.367 1.00 97.06 72 ARG A CA 1
ATOM 555 C C . ARG A 1 72 ? 10.935 -10.406 2.498 1.00 97.06 72 ARG A C 1
ATOM 557 O O . ARG A 1 72 ? 11.600 -11.439 2.570 1.00 97.06 72 ARG A O 1
ATOM 564 N N . ALA A 1 73 ? 11.264 -9.399 1.691 1.00 96.56 73 ALA A N 1
ATOM 565 C CA . ALA A 1 73 ? 12.387 -9.490 0.772 1.00 96.56 73 ALA A CA 1
ATOM 566 C C . ALA A 1 73 ? 13.693 -9.723 1.538 1.00 96.56 73 ALA A C 1
ATOM 568 O O . ALA A 1 73 ? 13.916 -9.159 2.608 1.00 96.56 73 ALA A O 1
ATOM 569 N N . VAL A 1 74 ? 14.580 -10.525 0.957 1.00 95.81 74 VAL A N 1
ATOM 570 C CA . VAL A 1 74 ? 15.884 -10.844 1.540 1.00 95.81 74 VAL A CA 1
ATOM 571 C C . VAL A 1 74 ? 16.975 -9.987 0.889 1.00 95.81 74 VAL A C 1
ATOM 573 O O . VAL A 1 74 ? 17.053 -9.847 -0.343 1.00 95.81 74 VAL A O 1
ATOM 576 N N . GLY A 1 75 ? 17.807 -9.384 1.738 1.00 92.31 75 GLY A N 1
ATOM 577 C CA . GLY A 1 75 ? 18.956 -8.574 1.360 1.00 92.31 75 GLY A CA 1
ATOM 578 C C . GLY A 1 75 ? 20.110 -9.406 0.796 1.00 92.31 75 GLY A C 1
ATOM 579 O O . GLY A 1 75 ? 20.096 -10.635 0.789 1.00 92.31 75 GLY A O 1
ATOM 580 N N . HIS A 1 76 ? 21.156 -8.729 0.319 1.00 90.19 76 HIS A N 1
ATOM 581 C CA . HIS 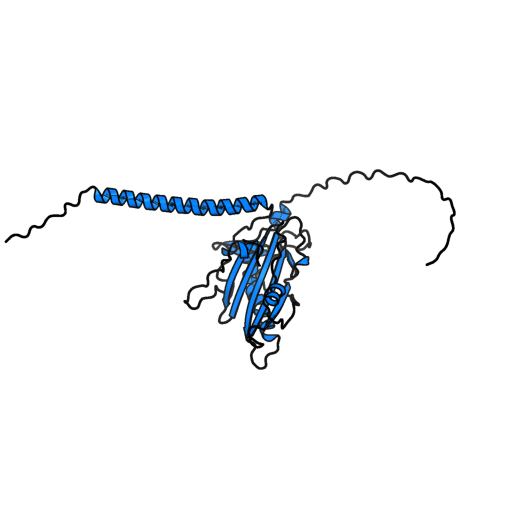A 1 76 ? 22.355 -9.399 -0.208 1.00 90.19 76 HIS A CA 1
ATOM 582 C C . HIS A 1 76 ? 23.136 -10.192 0.851 1.00 90.19 76 HIS A C 1
ATOM 584 O O . HIS A 1 76 ? 23.924 -11.069 0.509 1.00 90.19 76 HIS A O 1
ATOM 590 N N . ASP A 1 77 ? 22.922 -9.882 2.126 1.00 92.88 77 ASP A N 1
ATOM 591 C CA . ASP A 1 77 ? 23.468 -10.578 3.290 1.00 92.88 77 ASP A CA 1
ATOM 592 C C . ASP A 1 77 ? 22.675 -11.843 3.668 1.00 92.88 77 ASP A C 1
ATOM 594 O O . ASP A 1 77 ? 23.016 -12.522 4.639 1.00 92.88 77 ASP A O 1
ATOM 598 N N . GLY A 1 78 ? 21.625 -12.173 2.911 1.00 92.75 78 GLY A N 1
ATOM 599 C CA . GLY A 1 78 ? 20.760 -13.315 3.185 1.00 92.75 78 GLY A CA 1
ATOM 600 C C . GLY A 1 78 ? 19.825 -13.105 4.376 1.00 92.75 78 GLY A C 1
ATOM 601 O O . GLY A 1 78 ? 19.204 -14.071 4.814 1.00 92.75 78 GLY A O 1
ATOM 602 N N . GLN A 1 79 ? 19.723 -11.883 4.912 1.00 93.50 79 GLN A N 1
ATOM 603 C CA . GLN A 1 79 ? 18.804 -11.549 6.000 1.00 93.50 79 GLN A CA 1
ATOM 604 C C . GLN A 1 79 ? 17.541 -10.856 5.471 1.00 93.50 79 GLN A C 1
ATOM 606 O O . GLN A 1 79 ? 17.603 -10.176 4.442 1.00 93.50 79 GLN A O 1
ATOM 611 N N . PRO A 1 80 ? 16.389 -10.992 6.156 1.00 93.31 80 PRO A N 1
ATOM 612 C CA . PRO A 1 80 ? 15.203 -10.216 5.820 1.00 93.31 80 PRO A CA 1
ATOM 613 C C . PRO A 1 80 ? 15.507 -8.715 5.866 1.00 93.31 80 PRO A C 1
ATOM 615 O O . PRO A 1 80 ? 16.123 -8.219 6.811 1.00 93.31 80 PRO A O 1
ATOM 618 N N . MET A 1 81 ? 15.080 -7.987 4.839 1.00 94.00 81 MET A N 1
ATOM 619 C CA . MET A 1 81 ? 15.261 -6.544 4.757 1.00 94.00 81 MET A CA 1
ATOM 620 C C . MET A 1 81 ? 14.439 -5.867 5.851 1.00 94.00 81 MET A C 1
ATOM 622 O O . MET A 1 81 ? 13.218 -6.019 5.908 1.00 94.00 81 MET A O 1
ATOM 626 N N . SER A 1 82 ? 15.104 -5.103 6.712 1.00 92.69 82 SER A N 1
ATOM 627 C CA . SER A 1 82 ? 14.429 -4.280 7.715 1.00 92.69 82 SER A CA 1
ATOM 628 C C . SER A 1 82 ? 13.502 -3.260 7.058 1.00 92.69 82 SER A C 1
ATOM 630 O O . SER A 1 82 ? 13.792 -2.761 5.969 1.00 92.69 82 SER A O 1
ATOM 632 N N . ASP A 1 83 ? 12.414 -2.921 7.751 1.00 93.94 83 ASP A N 1
ATOM 633 C CA . ASP A 1 83 ? 11.564 -1.801 7.345 1.00 93.94 83 ASP A CA 1
ATOM 634 C C . ASP A 1 83 ? 12.388 -0.503 7.377 1.00 93.94 83 ASP A C 1
ATOM 636 O O . ASP A 1 83 ? 13.252 -0.320 8.247 1.00 93.94 83 ASP A O 1
ATOM 640 N N . MET A 1 84 ? 12.161 0.385 6.408 1.00 90.19 84 MET A N 1
ATOM 641 C CA . MET A 1 84 ? 12.885 1.653 6.336 1.00 90.19 84 MET A CA 1
ATOM 642 C C . MET A 1 84 ? 12.466 2.547 7.502 1.00 90.19 84 MET A C 1
ATOM 644 O O . MET A 1 84 ? 11.281 2.715 7.767 1.00 90.19 84 MET A O 1
ATOM 648 N N . VAL A 1 85 ? 13.441 3.166 8.169 1.00 86.69 85 VAL A N 1
ATOM 649 C CA . VAL A 1 85 ? 13.194 4.137 9.240 1.00 86.69 85 VAL A CA 1
ATOM 650 C C . VAL A 1 85 ? 13.672 5.508 8.781 1.00 86.69 85 VAL A C 1
ATOM 652 O O . VAL A 1 85 ? 14.868 5.750 8.614 1.00 86.69 85 VAL A O 1
ATOM 655 N N . TYR A 1 86 ? 12.724 6.413 8.581 1.00 82.56 86 TYR A N 1
ATOM 656 C CA . TYR A 1 86 ? 12.965 7.817 8.282 1.00 82.56 86 TYR A CA 1
ATOM 657 C C . TYR A 1 86 ? 13.289 8.597 9.558 1.00 82.56 86 TYR A C 1
ATOM 659 O O . TYR A 1 86 ? 12.779 8.298 10.640 1.00 82.56 86 TYR A O 1
ATOM 667 N N . SER A 1 87 ? 14.120 9.637 9.432 1.00 80.88 87 SER A N 1
ATOM 668 C CA . SER A 1 87 ? 14.275 10.612 10.513 1.00 80.88 87 SER A CA 1
ATOM 669 C C . SER A 1 87 ? 12.929 11.275 10.806 1.00 80.88 87 SER A C 1
ATOM 671 O O . SER A 1 87 ? 12.097 11.410 9.909 1.00 80.88 87 SER A O 1
ATOM 673 N N . GLN A 1 88 ? 12.727 11.723 12.049 1.00 78.62 88 GLN A N 1
ATOM 674 C CA . GLN A 1 88 ? 11.475 12.371 12.444 1.00 78.62 88 GLN A CA 1
ATOM 675 C C . GLN A 1 88 ? 11.124 13.534 11.507 1.00 78.62 88 GLN A C 1
ATOM 677 O O . GLN A 1 88 ? 9.990 13.622 11.069 1.00 78.62 88 GLN A O 1
ATOM 682 N N . GLU A 1 89 ? 12.108 14.349 11.120 1.00 75.38 89 GLU A N 1
ATOM 683 C CA . GLU A 1 89 ? 11.929 15.441 10.157 1.00 75.38 89 GLU A CA 1
ATOM 684 C C . GLU A 1 89 ? 11.455 14.943 8.778 1.00 75.38 89 GLU A C 1
ATOM 686 O O . GLU A 1 89 ? 10.450 15.415 8.259 1.00 75.38 89 GLU A O 1
ATOM 691 N N . LEU A 1 90 ? 12.108 13.935 8.187 1.00 75.19 90 LEU A N 1
ATOM 692 C CA . LEU A 1 90 ? 11.695 13.417 6.874 1.00 75.19 90 LEU A CA 1
ATOM 693 C C . LEU A 1 90 ? 10.320 12.737 6.906 1.00 75.19 90 LEU A C 1
ATOM 695 O O . LEU A 1 90 ? 9.601 12.770 5.903 1.00 75.19 90 LEU A O 1
ATOM 699 N N . ALA A 1 91 ? 9.976 12.128 8.039 1.00 74.19 91 ALA A N 1
ATOM 700 C CA . ALA A 1 91 ? 8.695 11.482 8.255 1.00 74.19 91 ALA A CA 1
ATOM 701 C C . ALA A 1 91 ? 7.572 12.519 8.430 1.00 74.19 91 ALA A C 1
ATOM 703 O O . ALA A 1 91 ? 6.623 12.519 7.653 1.00 74.19 91 ALA A O 1
ATOM 704 N N . THR A 1 92 ? 7.687 13.445 9.386 1.00 66.50 92 THR A N 1
ATOM 705 C CA . THR A 1 92 ? 6.582 14.347 9.758 1.00 66.50 92 THR A CA 1
ATOM 706 C C . THR A 1 92 ? 6.494 15.605 8.901 1.00 66.50 92 THR A C 1
ATOM 708 O O . THR A 1 92 ? 5.397 16.002 8.530 1.00 66.50 92 THR A O 1
ATOM 711 N N . THR A 1 93 ? 7.617 16.232 8.544 1.00 65.12 93 THR A N 1
ATOM 712 C CA . THR A 1 93 ? 7.628 17.481 7.754 1.00 65.12 93 THR A CA 1
ATOM 713 C C . THR A 1 93 ? 8.088 17.280 6.311 1.00 65.12 93 THR A C 1
ATOM 715 O O . THR A 1 93 ? 7.968 18.192 5.492 1.00 65.12 93 THR A O 1
ATOM 718 N N . GLY A 1 94 ? 8.622 16.097 5.998 1.00 68.94 94 GLY A N 1
ATOM 719 C CA . GLY A 1 94 ? 9.103 15.722 4.675 1.00 68.94 94 GLY A CA 1
ATOM 720 C C . GLY A 1 94 ? 8.039 15.073 3.789 1.00 68.94 94 GLY A C 1
ATOM 721 O O . GLY A 1 94 ? 6.930 15.568 3.627 1.00 68.94 94 GLY A O 1
ATOM 722 N N . CYS A 1 95 ? 8.413 13.972 3.136 1.00 70.44 95 CYS A N 1
ATOM 723 C CA . CYS A 1 95 ? 7.616 13.377 2.058 1.00 70.44 95 CYS A CA 1
ATOM 724 C C . CYS A 1 95 ? 6.411 12.563 2.552 1.00 70.44 95 CYS A C 1
ATOM 726 O O . CYS A 1 95 ? 5.460 12.376 1.787 1.00 70.44 95 CYS A O 1
ATOM 728 N N . LEU A 1 96 ? 6.468 12.056 3.790 1.00 79.75 96 LEU A N 1
ATOM 729 C CA . LEU A 1 96 ? 5.422 11.190 4.335 1.00 79.75 96 LEU A CA 1
ATOM 730 C C . LEU A 1 96 ? 4.308 11.989 5.006 1.00 79.75 96 LEU A C 1
ATOM 732 O O . LEU A 1 96 ? 3.158 11.612 4.841 1.00 79.75 96 LEU A O 1
ATOM 736 N N . GLY A 1 97 ? 4.629 13.087 5.697 1.00 78.88 97 GLY A N 1
ATOM 737 C CA . GLY A 1 97 ? 3.654 13.895 6.439 1.00 78.88 97 GLY A CA 1
ATOM 738 C C . GLY A 1 97 ? 3.120 13.211 7.705 1.00 78.88 97 GLY A C 1
ATOM 739 O O . GLY A 1 97 ? 2.035 13.540 8.164 1.00 78.88 97 GLY A O 1
ATOM 740 N N . THR A 1 98 ? 3.812 12.184 8.207 1.00 83.25 98 THR A N 1
ATOM 741 C CA . THR A 1 98 ? 3.432 11.416 9.401 1.00 83.25 98 THR A CA 1
ATOM 742 C C . THR A 1 98 ? 4.604 10.574 9.907 1.00 83.25 98 THR A C 1
ATOM 744 O O . THR A 1 98 ? 5.443 10.113 9.128 1.00 83.25 98 THR A O 1
ATOM 747 N N . ASN A 1 99 ? 4.660 10.339 11.218 1.00 86.25 99 ASN A N 1
ATOM 748 C CA . ASN A 1 99 ? 5.545 9.350 11.845 1.00 86.25 99 ASN A CA 1
ATOM 749 C C . ASN A 1 99 ? 4.913 7.946 11.919 1.00 86.25 99 ASN A C 1
ATOM 751 O O . ASN A 1 99 ? 5.596 7.002 12.313 1.00 86.25 99 ASN A O 1
ATOM 755 N N . ILE A 1 100 ? 3.650 7.793 11.512 1.00 89.75 100 ILE A N 1
ATOM 756 C CA . ILE A 1 100 ? 2.915 6.527 11.519 1.00 89.75 100 ILE A CA 1
ATOM 757 C C . ILE A 1 100 ? 2.922 5.942 10.107 1.00 89.75 100 ILE A C 1
ATOM 759 O O . ILE A 1 100 ? 2.081 6.270 9.265 1.00 89.75 100 ILE A O 1
ATOM 763 N N . TYR A 1 101 ? 3.894 5.073 9.837 1.00 93.31 101 TYR A N 1
ATOM 764 C CA . TYR A 1 101 ? 4.059 4.456 8.525 1.00 93.31 101 TYR A CA 1
ATOM 765 C C . TYR A 1 101 ? 4.672 3.052 8.594 1.00 93.31 101 TYR A C 1
ATOM 767 O O . TYR A 1 101 ? 5.243 2.642 9.605 1.00 93.31 101 TYR A O 1
ATOM 775 N N . LEU A 1 102 ? 4.563 2.333 7.479 1.00 95.88 102 LEU A N 1
ATOM 776 C CA . LEU A 1 102 ? 5.310 1.123 7.149 1.00 95.88 102 LEU A CA 1
ATOM 777 C C . LEU A 1 102 ? 5.955 1.324 5.783 1.00 95.88 102 LEU A C 1
ATOM 779 O O . LEU A 1 102 ? 5.269 1.719 4.850 1.00 95.88 102 LEU A O 1
ATOM 783 N N . ASP A 1 103 ? 7.242 1.022 5.665 1.00 95.81 103 ASP A N 1
ATOM 784 C CA . ASP A 1 103 ? 7.978 1.015 4.402 1.00 95.81 103 ASP A CA 1
ATOM 785 C C . ASP A 1 103 ? 8.757 -0.304 4.317 1.00 95.81 103 ASP A C 1
ATOM 787 O O . ASP A 1 103 ? 9.768 -0.483 5.005 1.00 95.81 103 ASP A O 1
ATOM 791 N N . ARG A 1 104 ? 8.228 -1.252 3.537 1.00 97.19 104 ARG A N 1
ATOM 792 C CA . ARG A 1 104 ? 8.672 -2.652 3.501 1.00 97.19 104 ARG A CA 1
ATOM 793 C C . ARG A 1 104 ? 8.928 -3.119 2.078 1.00 97.19 104 ARG A C 1
ATOM 795 O O . ARG A 1 104 ? 8.149 -2.836 1.176 1.00 97.19 104 ARG A O 1
ATOM 802 N N . TYR A 1 105 ? 9.974 -3.917 1.894 1.00 97.81 105 TYR A N 1
ATOM 803 C CA . TYR A 1 105 ? 10.181 -4.673 0.660 1.00 97.81 105 TYR A CA 1
ATOM 804 C C . TYR A 1 105 ? 9.625 -6.088 0.804 1.00 97.81 105 TYR A C 1
ATOM 806 O O . TYR A 1 105 ? 9.964 -6.800 1.752 1.00 97.81 105 TYR A O 1
ATOM 814 N N . LEU A 1 106 ? 8.816 -6.496 -0.166 1.00 98.19 106 LEU A N 1
ATOM 815 C CA . LEU A 1 106 ? 8.296 -7.849 -0.319 1.00 98.19 106 LEU A CA 1
ATOM 816 C C . LEU A 1 106 ? 8.854 -8.483 -1.595 1.00 98.19 106 LEU A C 1
ATOM 818 O O . LEU A 1 106 ? 9.257 -7.781 -2.530 1.00 98.19 106 LEU A O 1
ATOM 822 N N . ALA A 1 107 ? 8.889 -9.807 -1.623 1.00 97.81 107 ALA A N 1
ATOM 823 C CA . ALA A 1 107 ? 9.335 -10.592 -2.757 1.00 97.81 107 ALA A CA 1
ATOM 824 C C . ALA A 1 107 ? 8.452 -11.823 -2.974 1.00 97.81 107 ALA A C 1
ATOM 826 O O . ALA A 1 107 ? 8.034 -12.468 -2.013 1.00 97.81 107 ALA A O 1
ATOM 827 N N . ASP A 1 108 ? 8.255 -12.160 -4.244 1.00 97.31 108 ASP A N 1
ATOM 828 C CA . ASP A 1 108 ? 7.728 -13.443 -4.697 1.00 97.31 108 ASP A CA 1
ATOM 829 C C . ASP A 1 108 ? 8.569 -13.920 -5.891 1.00 97.31 108 ASP A C 1
ATOM 831 O O . ASP A 1 108 ? 8.586 -13.308 -6.966 1.00 97.31 108 ASP A O 1
ATOM 835 N N . GLY A 1 109 ? 9.351 -14.978 -5.668 1.00 93.81 109 GLY A N 1
ATOM 836 C CA . GLY A 1 109 ? 10.395 -15.412 -6.593 1.00 93.81 109 GLY A CA 1
ATOM 837 C C . GLY A 1 109 ? 11.395 -14.289 -6.893 1.00 93.81 109 GLY A C 1
ATOM 838 O O . GLY A 1 109 ? 12.039 -13.749 -5.991 1.00 93.81 109 GLY A O 1
ATOM 839 N N . ASP A 1 110 ? 11.524 -13.941 -8.174 1.00 91.19 110 ASP A N 1
ATOM 840 C CA . ASP A 1 110 ? 12.402 -12.860 -8.639 1.00 91.19 110 ASP A CA 1
ATOM 841 C C . ASP A 1 110 ? 11.732 -11.473 -8.591 1.00 91.19 110 ASP A C 1
ATOM 843 O O . ASP A 1 110 ? 12.412 -10.449 -8.731 1.00 91.19 110 ASP A O 1
ATOM 847 N N . ARG A 1 111 ? 10.410 -11.415 -8.377 1.00 94.62 111 ARG A N 1
ATOM 848 C CA . ARG A 1 111 ? 9.653 -10.160 -8.300 1.00 94.62 111 ARG A CA 1
ATOM 849 C C . ARG A 1 111 ? 9.881 -9.519 -6.938 1.00 94.62 111 ARG A C 1
ATOM 851 O O . ARG A 1 111 ? 9.872 -10.191 -5.909 1.00 94.62 111 ARG A O 1
ATOM 858 N N . ARG A 1 112 ? 10.086 -8.200 -6.920 1.00 96.50 112 ARG A N 1
ATOM 859 C CA . ARG A 1 112 ? 10.259 -7.412 -5.692 1.00 96.50 112 ARG A CA 1
ATOM 860 C C . ARG A 1 112 ? 9.434 -6.147 -5.760 1.00 96.50 112 ARG A C 1
ATOM 862 O O . ARG A 1 112 ? 9.547 -5.405 -6.731 1.00 96.50 112 ARG A O 1
ATOM 869 N N . ILE A 1 113 ? 8.688 -5.868 -4.704 1.00 98.12 113 ILE A N 1
ATOM 870 C CA . ILE A 1 113 ? 7.837 -4.687 -4.601 1.00 98.12 113 ILE A CA 1
ATOM 871 C C . ILE A 1 113 ? 8.065 -3.993 -3.269 1.00 98.12 113 ILE A C 1
ATOM 873 O O . ILE A 1 113 ? 8.325 -4.631 -2.248 1.00 98.12 113 ILE A O 1
ATOM 877 N N . LYS A 1 114 ? 8.000 -2.668 -3.285 1.00 98.06 114 LYS A N 1
ATOM 878 C CA . LYS A 1 114 ? 8.038 -1.853 -2.081 1.00 98.06 114 LYS A CA 1
ATOM 879 C C . LYS A 1 114 ? 6.614 -1.452 -1.715 1.00 98.06 114 LYS A C 1
ATOM 881 O O . LYS A 1 114 ? 5.903 -0.894 -2.546 1.00 98.06 114 LYS A O 1
ATOM 886 N N . VAL A 1 115 ? 6.228 -1.709 -0.476 1.00 98.19 115 VAL A N 1
ATOM 887 C CA . VAL A 1 115 ? 4.949 -1.324 0.115 1.00 98.19 115 VAL A CA 1
ATOM 888 C C . VAL A 1 115 ? 5.195 -0.165 1.069 1.00 98.19 115 VAL A C 1
ATOM 890 O O . VAL A 1 115 ? 5.974 -0.291 2.014 1.00 98.19 115 VAL A O 1
ATOM 893 N N . LEU A 1 116 ? 4.524 0.955 0.827 1.00 96.81 116 LEU A N 1
ATOM 894 C CA . LEU A 1 116 ? 4.507 2.119 1.700 1.00 96.81 116 LEU A CA 1
ATOM 895 C C . LEU A 1 116 ? 3.073 2.375 2.166 1.00 96.81 116 LEU A C 1
ATOM 897 O O . LEU A 1 116 ? 2.202 2.695 1.360 1.00 96.81 116 LEU A O 1
ATOM 901 N N . VAL A 1 117 ? 2.841 2.278 3.469 1.00 96.31 117 VAL A N 1
ATOM 902 C CA . VAL A 1 117 ? 1.558 2.594 4.106 1.00 96.31 117 VAL A CA 1
ATOM 903 C C . VAL A 1 117 ? 1.774 3.772 5.042 1.00 96.31 117 VAL A C 1
ATOM 905 O O . VAL A 1 117 ? 2.676 3.719 5.874 1.00 96.31 117 VAL A O 1
ATOM 908 N N . THR A 1 118 ? 0.977 4.831 4.928 1.00 93.06 118 THR A N 1
ATOM 909 C CA . THR A 1 118 ? 1.035 5.984 5.843 1.00 93.06 118 THR A CA 1
ATOM 910 C C . THR A 1 118 ? -0.334 6.255 6.445 1.00 93.06 118 THR A C 1
ATOM 912 O O . THR A 1 118 ? -1.352 6.098 5.770 1.00 93.06 118 THR A O 1
ATOM 915 N N . TYR A 1 119 ? -0.370 6.644 7.718 1.00 91.38 119 TYR A N 1
ATOM 916 C CA . TYR A 1 119 ? -1.597 6.977 8.438 1.00 91.38 119 TYR A CA 1
ATOM 917 C C . TYR A 1 119 ? -1.591 8.423 8.908 1.00 91.38 119 TYR A C 1
ATOM 919 O O . TYR A 1 119 ? -0.599 8.902 9.461 1.00 91.38 119 TYR A O 1
ATOM 927 N N . HIS A 1 120 ? -2.728 9.084 8.732 1.00 87.00 120 HIS A N 1
ATOM 928 C CA . HIS A 1 120 ? -2.920 10.475 9.093 1.00 87.00 120 HIS A CA 1
ATOM 929 C C . HIS A 1 120 ? -4.239 10.639 9.848 1.00 87.00 120 HIS A C 1
ATOM 931 O O . HIS A 1 120 ? -5.323 10.337 9.340 1.00 87.00 120 HIS A O 1
ATOM 937 N N . ALA A 1 121 ? -4.126 11.152 11.069 1.00 76.81 121 ALA A N 1
ATOM 938 C CA . ALA A 1 121 ? -5.243 11.698 11.824 1.00 76.81 121 ALA A CA 1
ATOM 939 C C . ALA A 1 121 ? -5.653 13.073 11.256 1.00 76.81 121 ALA A C 1
ATOM 941 O O . ALA A 1 121 ? -4.822 13.783 10.682 1.00 76.81 121 ALA A O 1
ATOM 942 N N . VAL A 1 122 ? -6.924 13.466 11.423 1.00 68.31 122 VAL A N 1
ATOM 943 C CA . VAL A 1 122 ? -7.414 14.809 11.043 1.00 68.31 122 VAL A CA 1
ATOM 944 C C . VAL A 1 122 ? -6.509 15.921 11.571 1.00 68.31 122 VAL A C 1
ATOM 946 O O . VAL A 1 122 ? -5.969 15.852 12.670 1.00 68.31 122 VAL A O 1
ATOM 949 N N . GLY A 1 123 ? -6.403 16.990 10.780 1.00 56.56 123 GLY A N 1
ATOM 950 C CA . GLY A 1 123 ? -5.722 18.231 11.151 1.00 56.56 123 GLY A CA 1
ATOM 951 C C . GLY A 1 123 ? -4.345 18.371 10.516 1.00 56.56 123 GLY A C 1
ATOM 952 O O . GLY A 1 123 ? -3.923 19.493 10.236 1.00 56.56 123 GLY A O 1
ATOM 953 N N . ASP A 1 124 ? -3.700 17.255 10.176 1.00 55.78 124 ASP A N 1
ATOM 954 C CA . ASP A 1 124 ? -2.439 17.257 9.445 1.00 55.78 124 ASP A CA 1
ATOM 955 C C . ASP A 1 124 ? -2.694 17.212 7.929 1.00 55.78 124 ASP A C 1
ATOM 957 O O . ASP A 1 124 ? -2.587 16.188 7.260 1.00 55.78 124 ASP A O 1
ATOM 961 N N . GLN A 1 125 ? -3.084 18.361 7.369 1.00 53.72 125 GLN A N 1
ATOM 962 C CA . GLN A 1 125 ? -3.130 18.583 5.916 1.00 53.72 125 GLN A CA 1
ATOM 963 C C . GLN A 1 125 ? -1.719 18.850 5.356 1.00 53.72 125 GLN A C 1
ATOM 965 O O . GLN A 1 125 ? -1.554 19.640 4.415 1.00 53.72 125 GLN A O 1
ATOM 970 N N . SER A 1 126 ? -0.680 18.240 5.938 1.00 53.44 126 SER A N 1
ATOM 971 C CA . SER A 1 126 ? 0.646 18.259 5.337 1.00 53.44 126 SER A CA 1
ATOM 972 C C . SER A 1 126 ? 0.570 17.670 3.932 1.00 53.44 126 SER A C 1
ATOM 974 O O . SER A 1 126 ? -0.224 16.791 3.589 1.00 53.44 126 SER A O 1
ATOM 976 N N . SER A 1 127 ? 1.366 18.247 3.045 1.00 60.69 127 SER A N 1
ATOM 977 C CA . SER A 1 127 ? 1.500 17.794 1.674 1.00 60.69 127 SER A CA 1
ATOM 978 C C . SER A 1 127 ? 2.155 16.412 1.647 1.00 60.69 127 SER A C 1
ATOM 980 O O . SER A 1 127 ? 3.368 16.320 1.487 1.00 60.69 127 SER A O 1
ATOM 982 N N . PHE A 1 128 ? 1.382 15.337 1.780 1.00 70.81 128 PHE A N 1
ATOM 983 C CA . PHE A 1 128 ? 1.900 13.995 1.526 1.00 70.81 128 PHE A CA 1
ATOM 984 C C . PHE A 1 128 ? 2.197 13.855 0.030 1.00 70.81 128 PHE A C 1
ATOM 986 O O . PHE A 1 128 ? 1.421 14.272 -0.841 1.00 70.81 128 PHE A O 1
ATOM 993 N N . CYS A 1 129 ? 3.375 13.316 -0.269 1.00 77.69 129 CYS A N 1
ATOM 994 C CA . CYS A 1 129 ? 3.887 13.240 -1.626 1.00 77.69 129 CYS A CA 1
ATOM 995 C C . CYS A 1 129 ? 3.313 11.993 -2.332 1.00 77.69 129 CYS A C 1
ATOM 997 O O . CYS A 1 129 ? 3.189 10.925 -1.726 1.00 77.69 129 CYS A O 1
ATOM 999 N N . VAL A 1 130 ? 2.915 12.141 -3.597 1.00 87.25 130 VAL A N 1
ATOM 1000 C CA . VAL A 1 130 ? 2.477 11.049 -4.488 1.00 87.25 130 VAL A CA 1
ATOM 1001 C C . VAL A 1 130 ? 3.542 10.811 -5.565 1.00 87.25 130 VAL A C 1
ATOM 1003 O O . VAL A 1 130 ? 4.223 11.779 -5.937 1.00 87.25 130 VAL A O 1
ATOM 1006 N N . PRO A 1 131 ? 3.728 9.573 -6.066 1.00 88.38 131 PRO A N 1
ATOM 1007 C CA . PRO A 1 131 ? 4.848 9.204 -6.933 1.00 88.38 131 PRO A CA 1
ATOM 1008 C C . PRO A 1 131 ? 5.108 10.187 -8.079 1.00 88.38 131 PRO A C 1
ATOM 1010 O O . PRO A 1 131 ? 6.240 10.625 -8.287 1.00 88.38 131 PRO A O 1
ATOM 1013 N N . GLU A 1 132 ? 4.066 10.630 -8.783 1.00 88.56 132 GLU A N 1
ATOM 1014 C CA . GLU A 1 132 ? 4.200 11.535 -9.919 1.00 88.56 132 GLU A CA 1
ATOM 1015 C C . GLU A 1 132 ? 4.714 12.928 -9.553 1.00 88.56 132 GLU A C 1
ATOM 1017 O O . GLU A 1 132 ? 5.279 13.598 -10.418 1.00 88.56 132 GLU A O 1
ATOM 1022 N N . GLN A 1 133 ? 4.523 13.374 -8.311 1.00 87.69 133 GLN A N 1
ATOM 1023 C CA . GLN A 1 133 ? 5.059 14.636 -7.815 1.00 87.69 133 GLN A CA 1
ATOM 1024 C C . GLN A 1 133 ? 6.496 14.442 -7.325 1.00 87.69 133 GLN A C 1
ATOM 1026 O O . GLN A 1 133 ? 7.383 15.188 -7.752 1.00 87.69 133 GLN A O 1
ATOM 1031 N N . CYS A 1 134 ? 6.744 13.436 -6.476 1.00 87.62 134 CYS A N 1
ATOM 1032 C CA . CYS A 1 134 ? 8.063 13.240 -5.867 1.00 87.62 134 CYS A CA 1
ATOM 1033 C C . CYS A 1 134 ? 9.104 12.837 -6.930 1.00 87.62 134 CYS A C 1
ATOM 1035 O O . CYS A 1 134 ? 10.181 13.431 -6.988 1.00 87.62 134 CYS A O 1
ATOM 1037 N N . TRP A 1 135 ? 8.779 11.917 -7.843 1.00 91.81 135 TRP A N 1
ATOM 1038 C CA . TRP A 1 135 ? 9.716 11.462 -8.881 1.00 91.81 135 TRP A CA 1
ATOM 1039 C C . TRP A 1 135 ? 9.928 12.481 -9.999 1.00 91.81 135 TRP A C 1
ATOM 1041 O O . TRP A 1 135 ? 11.031 12.620 -10.525 1.00 91.81 135 TRP A O 1
ATOM 1051 N N . ASN A 1 136 ? 8.904 13.266 -10.334 1.00 89.25 136 ASN A N 1
ATOM 1052 C CA . ASN A 1 136 ? 9.085 14.369 -11.274 1.00 89.25 136 ASN A CA 1
ATOM 1053 C C . ASN A 1 136 ? 9.984 15.466 -10.674 1.00 89.25 136 ASN A C 1
ATOM 1055 O O . ASN A 1 136 ? 10.845 16.000 -11.369 1.00 89.25 136 ASN A O 1
ATOM 1059 N N . SER A 1 137 ? 9.841 15.765 -9.375 1.00 87.00 137 SER A N 1
ATOM 1060 C CA . SER A 1 137 ? 10.715 16.727 -8.684 1.00 87.00 137 SER A CA 1
ATOM 1061 C C . SER A 1 137 ? 12.167 16.257 -8.552 1.00 87.00 137 SER A C 1
ATOM 1063 O O . SER A 1 137 ? 13.069 17.091 -8.518 1.00 87.00 137 SER A O 1
ATOM 1065 N N . SER A 1 138 ? 12.415 14.941 -8.551 1.00 86.81 138 SER A N 1
ATOM 1066 C CA . SER A 1 138 ? 13.769 14.373 -8.569 1.00 86.81 138 SER A CA 1
ATOM 1067 C C . SER A 1 138 ? 14.382 14.287 -9.975 1.00 86.81 138 SER A C 1
ATOM 1069 O O . SER A 1 138 ? 15.497 13.791 -10.132 1.00 86.81 138 SER A O 1
ATOM 1071 N N . GLY A 1 139 ? 13.686 14.797 -10.999 1.00 89.38 139 GLY A N 1
ATOM 1072 C CA . GLY A 1 139 ? 14.176 14.866 -12.376 1.00 89.38 139 GLY A CA 1
ATOM 1073 C C . GLY A 1 139 ? 13.965 13.591 -13.194 1.00 89.38 139 GLY A C 1
ATOM 1074 O O . GLY A 1 139 ? 14.524 13.481 -14.287 1.00 89.38 139 GLY A O 1
ATOM 1075 N N . MET A 1 140 ? 13.173 12.626 -12.710 1.00 91.00 140 MET A N 1
ATOM 1076 C CA . MET A 1 140 ? 12.838 11.438 -13.499 1.00 91.00 140 MET A CA 1
ATOM 1077 C C . MET A 1 140 ? 11.894 11.797 -14.650 1.00 91.00 140 MET A C 1
ATOM 1079 O O . MET A 1 140 ? 10.955 12.582 -14.496 1.00 91.00 140 MET A O 1
ATOM 1083 N N . ARG A 1 141 ? 12.102 11.174 -15.816 1.00 93.38 141 ARG A N 1
ATOM 1084 C CA . ARG A 1 141 ? 11.248 11.392 -16.987 1.00 93.38 141 ARG A CA 1
ATOM 1085 C C . ARG A 1 141 ? 10.041 10.462 -16.942 1.00 93.38 141 ARG A C 1
ATOM 1087 O O . ARG A 1 141 ? 10.181 9.243 -16.992 1.00 93.38 141 ARG A O 1
ATOM 1094 N N . LYS A 1 142 ? 8.850 11.047 -16.895 1.00 94.50 142 LYS A N 1
ATOM 1095 C CA . LYS A 1 142 ? 7.573 10.333 -16.978 1.00 94.50 142 LYS A CA 1
ATOM 1096 C C . LYS A 1 142 ? 7.416 9.683 -18.356 1.00 94.50 142 LYS A C 1
ATOM 1098 O O . LYS A 1 142 ? 7.498 10.379 -19.366 1.00 94.50 142 LYS A O 1
ATOM 1103 N N . SER A 1 143 ? 7.187 8.371 -18.390 1.00 94.38 143 SER A N 1
ATOM 1104 C CA . SER A 1 143 ? 6.913 7.615 -19.622 1.00 94.38 143 SER A CA 1
ATOM 1105 C C . SER A 1 143 ? 5.431 7.263 -19.777 1.00 94.38 143 SER A C 1
ATOM 1107 O O . SER A 1 143 ? 4.937 7.250 -20.901 1.00 94.38 143 SER A O 1
ATOM 1109 N N . ILE A 1 144 ? 4.709 7.062 -18.668 1.00 95.50 144 ILE A N 1
ATOM 1110 C CA . ILE A 1 144 ? 3.242 6.959 -18.629 1.00 95.50 144 ILE A CA 1
ATOM 1111 C C . ILE A 1 144 ? 2.740 7.885 -17.518 1.00 95.50 144 ILE A C 1
ATOM 1113 O O . ILE A 1 144 ? 3.217 7.834 -16.379 1.00 95.50 144 ILE A O 1
ATOM 1117 N N . GLY A 1 145 ? 1.806 8.775 -17.857 1.00 95.00 145 GLY A N 1
ATOM 1118 C CA . GLY A 1 145 ? 1.199 9.673 -16.876 1.00 95.00 145 GLY A CA 1
ATOM 1119 C C . GLY A 1 145 ? 0.298 8.959 -15.872 1.00 95.00 145 GLY A C 1
ATOM 1120 O O . GLY A 1 145 ? 0.055 7.771 -16.034 1.00 95.00 145 GLY A O 1
ATOM 1121 N N . PRO A 1 146 ? -0.172 9.670 -14.831 1.00 95.06 146 PRO A N 1
ATOM 1122 C CA . PRO A 1 146 ? -1.115 9.111 -13.872 1.00 95.06 146 PRO A CA 1
ATOM 1123 C C . PRO A 1 146 ? -2.376 8.618 -14.586 1.00 95.06 146 PRO A C 1
ATOM 1125 O O . PRO A 1 146 ? -2.991 9.375 -15.342 1.00 95.06 146 PRO A O 1
ATOM 1128 N N . GLN A 1 147 ? -2.734 7.362 -14.357 1.00 95.75 147 GLN A N 1
ATOM 1129 C CA . GLN A 1 147 ? -3.954 6.7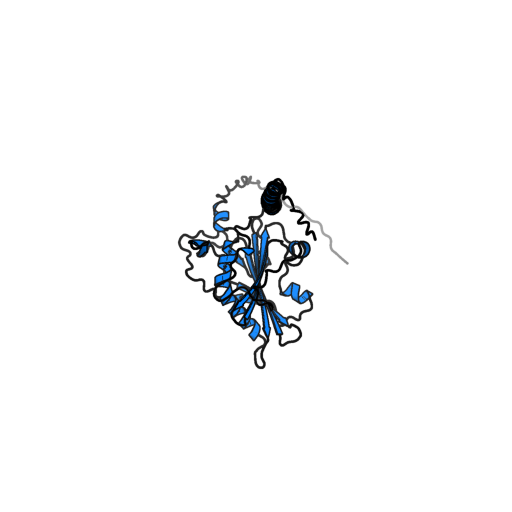26 -14.844 1.00 95.75 147 GLN A CA 1
ATOM 1130 C C . GLN A 1 147 ? -4.646 6.054 -13.664 1.00 95.75 147 GLN A C 1
ATOM 1132 O O . GLN A 1 147 ? -3.975 5.424 -12.854 1.00 95.75 147 GLN A O 1
ATOM 1137 N N . VAL A 1 148 ? -5.965 6.211 -13.562 1.00 96.88 148 VAL A N 1
ATOM 1138 C CA . VAL A 1 148 ? -6.770 5.426 -12.621 1.00 96.88 148 VAL A CA 1
ATOM 1139 C C . VAL A 1 148 ? -7.038 4.078 -13.275 1.00 96.88 148 VAL A C 1
ATOM 1141 O O . VAL A 1 148 ? -7.443 4.038 -14.439 1.00 96.88 148 VAL A O 1
ATOM 1144 N N . VAL A 1 149 ? -6.739 3.008 -12.552 1.00 97.31 149 VAL A N 1
ATOM 1145 C CA . VAL A 1 149 ? -6.915 1.624 -12.992 1.00 97.31 149 VAL A CA 1
ATOM 1146 C C . VAL A 1 149 ? -7.750 0.902 -11.947 1.00 97.31 149 VAL A C 1
ATOM 1148 O O . VAL A 1 149 ? -7.456 1.013 -10.755 1.00 97.31 149 VAL A O 1
ATOM 1151 N N . ASP A 1 150 ? -8.768 0.187 -12.411 1.00 96.12 150 ASP A N 1
ATOM 1152 C CA . ASP A 1 150 ? -9.608 -0.681 -11.591 1.00 96.12 150 ASP A CA 1
ATOM 1153 C C . ASP A 1 150 ? -8.855 -1.986 -11.317 1.00 96.12 150 ASP A C 1
ATOM 1155 O O . ASP A 1 150 ? -8.158 -2.494 -12.198 1.00 96.12 150 ASP A O 1
ATOM 1159 N N . PHE A 1 151 ? -8.998 -2.517 -10.109 1.00 93.00 151 PHE A N 1
ATOM 1160 C CA . PHE A 1 151 ? -8.363 -3.755 -9.671 1.00 93.00 151 PHE A CA 1
ATOM 1161 C C . PHE A 1 151 ? -9.417 -4.810 -9.377 1.00 93.00 151 PHE A C 1
ATOM 1163 O O . PHE A 1 151 ? -10.381 -4.542 -8.651 1.00 93.00 151 PHE A O 1
ATOM 1170 N N . ASP A 1 152 ? -9.200 -6.020 -9.884 1.00 91.06 152 ASP A N 1
ATOM 1171 C CA . ASP A 1 152 ? -9.984 -7.180 -9.475 1.00 91.06 152 ASP A CA 1
ATOM 1172 C C . ASP A 1 152 ? -9.344 -7.806 -8.231 1.00 91.06 152 ASP A C 1
ATOM 1174 O O . ASP A 1 152 ? -8.348 -8.526 -8.302 1.00 91.06 152 ASP A O 1
ATOM 1178 N N . LEU A 1 153 ? -9.868 -7.455 -7.055 1.00 90.81 153 LEU A N 1
ATOM 1179 C CA . LEU A 1 153 ? -9.393 -8.017 -5.794 1.00 90.81 153 LEU A CA 1
ATOM 1180 C C . LEU A 1 153 ? -10.138 -9.321 -5.512 1.00 90.81 153 LEU A C 1
ATOM 1182 O O . LEU A 1 153 ? -11.246 -9.295 -4.968 1.00 90.81 153 LEU A O 1
ATOM 1186 N N . ASP A 1 154 ? -9.505 -10.449 -5.836 1.00 88.50 154 ASP A N 1
ATOM 1187 C CA . ASP A 1 154 ? -10.007 -11.780 -5.483 1.00 88.50 154 ASP A CA 1
ATOM 1188 C C . ASP A 1 154 ? -9.844 -12.021 -3.975 1.00 88.50 154 ASP A C 1
ATOM 1190 O O . ASP A 1 154 ? -8.856 -12.567 -3.481 1.00 88.50 154 ASP A O 1
ATOM 1194 N N . LEU A 1 155 ? -10.794 -11.486 -3.214 1.00 85.69 155 LEU A N 1
ATOM 1195 C CA . LEU A 1 155 ? -10.844 -11.601 -1.768 1.00 85.69 155 LEU A CA 1
ATOM 1196 C C . LEU A 1 155 ? -11.626 -12.863 -1.394 1.00 85.69 155 LEU A C 1
ATOM 1198 O O . LEU A 1 155 ? -12.858 -12.915 -1.484 1.00 85.69 155 LEU A O 1
ATOM 1202 N N . ASP A 1 156 ? -10.900 -13.872 -0.922 1.00 78.81 156 ASP A N 1
ATOM 1203 C CA . ASP A 1 156 ? -11.486 -15.125 -0.462 1.00 78.81 156 ASP A CA 1
ATOM 1204 C C . ASP A 1 156 ? -12.503 -14.907 0.672 1.00 78.81 156 ASP A C 1
ATOM 1206 O O . ASP A 1 156 ? -12.272 -14.173 1.635 1.00 78.81 156 ASP A O 1
ATOM 1210 N N . ALA A 1 157 ? -13.629 -15.621 0.586 1.00 84.62 157 ALA A N 1
ATOM 1211 C CA . ALA A 1 157 ? -14.641 -15.720 1.641 1.00 84.62 157 ALA A CA 1
ATOM 1212 C C . ALA A 1 157 ? -15.246 -14.382 2.125 1.00 84.62 157 ALA A C 1
ATOM 1214 O O . ALA A 1 157 ? -15.753 -14.309 3.249 1.00 84.62 157 ALA A O 1
ATOM 1215 N N . VAL A 1 158 ? -15.263 -13.347 1.277 1.00 90.69 158 VAL A N 1
ATOM 1216 C CA . VAL A 1 158 ? -15.942 -12.080 1.586 1.00 90.69 158 VAL A CA 1
ATOM 1217 C C . VAL A 1 158 ? -17.433 -12.298 1.824 1.00 90.69 158 VAL A C 1
ATOM 1219 O O . VAL A 1 158 ? -18.142 -12.914 1.026 1.00 90.69 158 VAL A O 1
ATOM 1222 N N . THR A 1 159 ? -17.937 -11.712 2.907 1.00 92.69 159 THR A N 1
ATOM 1223 C CA . THR A 1 159 ? -19.367 -11.646 3.212 1.00 92.69 159 THR A CA 1
ATOM 1224 C C . THR A 1 159 ? -19.785 -10.225 3.565 1.00 92.69 159 THR A C 1
ATOM 1226 O O . THR A 1 159 ? -19.027 -9.458 4.144 1.00 92.69 159 THR A O 1
ATOM 1229 N N . THR A 1 160 ? -21.021 -9.870 3.239 1.00 91.00 160 THR A N 1
ATOM 1230 C CA . THR A 1 160 ? -21.673 -8.626 3.683 1.00 91.00 160 THR A CA 1
ATOM 1231 C C . THR A 1 160 ? -22.853 -8.907 4.617 1.00 91.00 160 THR A C 1
ATOM 1233 O O . THR A 1 160 ? -23.519 -7.988 5.096 1.00 91.00 160 THR A O 1
ATOM 1236 N N . ALA A 1 161 ? -23.144 -10.183 4.891 1.00 87.88 161 ALA A N 1
ATOM 1237 C CA . ALA A 1 161 ? -24.327 -10.591 5.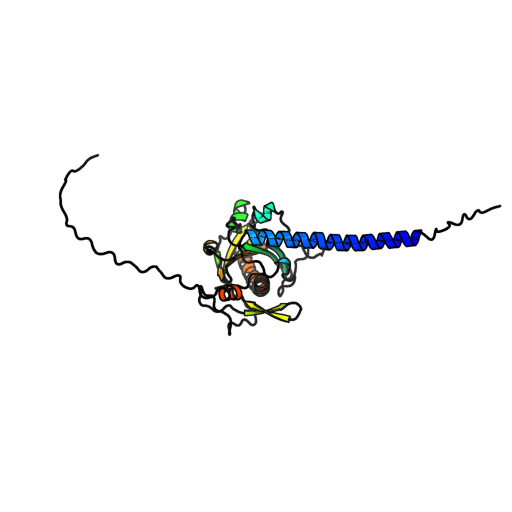635 1.00 87.88 161 ALA A CA 1
ATOM 1238 C C . ALA A 1 161 ? -24.251 -10.137 7.101 1.00 87.88 161 ALA A C 1
ATOM 1240 O O . ALA A 1 161 ? -23.390 -10.581 7.854 1.00 87.88 161 ALA A O 1
ATOM 1241 N N . GLY A 1 162 ? -25.183 -9.270 7.510 1.00 83.88 162 GLY A N 1
ATOM 1242 C CA . GLY A 1 162 ? -25.234 -8.726 8.872 1.00 83.88 162 GLY A CA 1
ATOM 1243 C C . GLY A 1 162 ? -24.155 -7.684 9.176 1.00 83.88 162 GLY A C 1
ATOM 1244 O O . GLY A 1 162 ? -24.067 -7.237 10.318 1.00 83.88 162 GLY A O 1
ATOM 1245 N N . SER A 1 163 ? -23.365 -7.293 8.173 1.00 90.44 163 SER A N 1
ATOM 1246 C CA . SER A 1 163 ? -22.375 -6.233 8.313 1.00 90.44 163 SER A CA 1
ATOM 1247 C C . SER A 1 163 ? -23.055 -4.865 8.449 1.00 90.44 163 SER A C 1
ATOM 1249 O O . SER A 1 163 ? -24.104 -4.644 7.828 1.00 90.44 163 SER A O 1
ATOM 1251 N N . PRO A 1 164 ? -22.496 -3.933 9.241 1.00 90.88 164 PRO A N 1
ATOM 1252 C CA . PRO A 1 164 ? -22.971 -2.557 9.274 1.00 90.88 164 PRO A CA 1
ATOM 1253 C C . PRO A 1 164 ? -22.935 -1.906 7.887 1.00 90.88 164 PRO A C 1
ATOM 1255 O O . PRO A 1 164 ? -22.170 -2.298 7.006 1.00 90.88 164 PRO A O 1
ATOM 1258 N N . VAL A 1 165 ? -23.764 -0.881 7.705 1.00 90.50 165 VAL A N 1
ATOM 1259 C CA . VAL A 1 165 ? -23.855 -0.119 6.456 1.00 90.50 165 VAL A CA 1
ATOM 1260 C C . VAL A 1 165 ? -23.082 1.181 6.605 1.00 90.50 165 VAL A C 1
ATOM 1262 O O . VAL A 1 165 ? -23.296 1.905 7.577 1.00 90.50 165 VAL A O 1
ATOM 1265 N N . ASN A 1 166 ? -22.217 1.487 5.638 1.00 88.50 166 ASN A N 1
ATOM 1266 C CA . ASN A 1 166 ? -21.535 2.772 5.592 1.00 88.50 166 ASN A CA 1
ATOM 1267 C C . ASN A 1 166 ? -22.580 3.889 5.376 1.00 88.50 166 ASN A C 1
ATOM 1269 O O . ASN A 1 166 ? -23.323 3.851 4.391 1.00 88.50 166 ASN A O 1
ATOM 1273 N N . PRO A 1 167 ? -22.663 4.899 6.258 1.00 83.56 167 PRO A N 1
ATOM 1274 C CA . PRO A 1 167 ? -23.709 5.919 6.212 1.00 83.56 167 PRO A CA 1
ATOM 1275 C C . PRO A 1 167 ? -23.558 6.892 5.035 1.00 83.56 167 PRO A C 1
ATOM 1277 O O . PRO A 1 167 ? -24.514 7.590 4.697 1.00 83.56 167 PRO A O 1
ATOM 1280 N N . VAL A 1 168 ? -22.371 6.963 4.424 1.00 84.44 168 VAL A N 1
ATOM 1281 C CA . VAL A 1 168 ? -22.078 7.858 3.298 1.00 84.44 168 VAL A CA 1
ATOM 1282 C C . VAL A 1 168 ? -22.433 7.200 1.968 1.00 84.44 168 VAL A C 1
ATOM 1284 O O . VAL A 1 168 ? -23.032 7.855 1.117 1.00 84.44 168 VAL A O 1
ATOM 1287 N N . THR A 1 169 ? -22.068 5.931 1.771 1.00 86.25 169 THR A N 1
ATOM 1288 C CA . THR A 1 169 ? -22.321 5.219 0.506 1.00 86.25 169 THR A CA 1
ATOM 1289 C C . THR A 1 169 ? -23.653 4.472 0.503 1.00 86.25 169 THR A C 1
ATOM 1291 O O . THR A 1 169 ? -24.270 4.333 -0.548 1.00 86.25 169 THR A O 1
ATOM 1294 N N . GLY A 1 170 ? -24.127 4.030 1.671 1.00 89.62 170 GLY A N 1
ATOM 1295 C CA . GLY A 1 170 ? -25.298 3.162 1.803 1.00 89.62 170 GLY A CA 1
ATOM 1296 C C . GLY A 1 170 ? -25.009 1.678 1.551 1.00 89.62 170 GLY A C 1
ATOM 1297 O O . GLY A 1 170 ? -25.935 0.870 1.624 1.00 89.62 170 GLY A O 1
ATOM 1298 N N . ASP A 1 171 ? -23.750 1.309 1.304 1.00 91.56 171 ASP A N 1
ATOM 1299 C CA . ASP A 1 171 ? -23.342 -0.078 1.077 1.00 91.56 171 ASP A CA 1
ATOM 1300 C C . ASP A 1 171 ? -22.865 -0.745 2.380 1.00 91.56 171 ASP A C 1
ATOM 1302 O O . ASP A 1 171 ? -22.273 -0.081 3.239 1.00 91.56 171 ASP A O 1
ATOM 1306 N N . PRO A 1 172 ? -23.099 -2.058 2.557 1.00 93.88 172 PRO A N 1
ATOM 1307 C CA . PRO A 1 172 ? -22.554 -2.802 3.684 1.00 93.88 172 PRO A CA 1
ATOM 1308 C C . PRO A 1 172 ? -21.032 -2.928 3.576 1.00 93.88 172 PRO A C 1
ATOM 1310 O O . PRO A 1 172 ? -20.498 -3.168 2.492 1.00 93.88 172 PRO A O 1
ATOM 1313 N N . TYR A 1 173 ? -20.337 -2.839 4.709 1.00 93.94 173 TYR A N 1
ATOM 1314 C CA . TYR A 1 173 ? -18.903 -3.122 4.747 1.00 93.94 173 TYR A CA 1
ATOM 1315 C C . TYR A 1 173 ? -18.652 -4.599 4.395 1.00 93.94 173 TYR A C 1
ATOM 1317 O O . TYR A 1 173 ? -19.259 -5.476 5.019 1.00 93.94 173 TYR A O 1
ATOM 1325 N N . PRO A 1 174 ? -17.774 -4.922 3.433 1.00 95.38 174 PRO A N 1
ATOM 1326 C CA . PRO A 1 174 ? -17.354 -6.301 3.231 1.00 95.38 174 PRO A CA 1
ATOM 1327 C C . PRO A 1 174 ? -16.568 -6.790 4.452 1.00 95.38 174 PRO A C 1
ATOM 1329 O O . PRO A 1 174 ? -15.848 -6.018 5.081 1.00 95.38 174 PRO A O 1
ATOM 1332 N N . VAL A 1 175 ? -16.704 -8.064 4.802 1.00 95.25 175 VAL A N 1
ATOM 1333 C CA . VAL A 1 175 ? -16.032 -8.679 5.951 1.00 95.25 175 VAL A CA 1
ATOM 1334 C C . VAL A 1 175 ? -15.269 -9.904 5.492 1.00 95.25 175 VAL A C 1
ATOM 1336 O O . VAL A 1 175 ? -15.809 -10.733 4.757 1.00 95.25 175 VAL A O 1
ATOM 1339 N N . VAL A 1 176 ? -14.032 -10.018 5.965 1.00 94.88 176 VAL A N 1
ATOM 1340 C CA . VAL A 1 176 ? -13.184 -11.206 5.823 1.00 94.88 176 VAL A CA 1
ATOM 1341 C C . VAL A 1 176 ? -12.700 -11.661 7.193 1.00 94.88 176 VAL A C 1
ATOM 1343 O O . VAL A 1 176 ? -12.622 -10.867 8.128 1.00 94.88 176 VAL A O 1
ATOM 1346 N N . GLU A 1 177 ? -12.365 -12.939 7.318 1.00 92.56 177 GLU A N 1
ATOM 1347 C CA . GLU A 1 177 ? -11.773 -13.492 8.536 1.00 92.56 177 GLU A CA 1
ATOM 1348 C C . GLU A 1 177 ? -10.250 -13.519 8.399 1.00 92.56 177 GLU A C 1
ATOM 1350 O O . GLU A 1 177 ? -9.709 -14.148 7.490 1.00 92.56 177 GLU A O 1
ATOM 1355 N N . VAL A 1 178 ? -9.553 -12.867 9.326 1.00 89.38 178 VAL A N 1
ATOM 1356 C CA . VAL A 1 178 ? -8.087 -12.857 9.395 1.00 89.38 178 VAL A CA 1
ATOM 1357 C C . VAL A 1 178 ? -7.640 -13.651 10.618 1.00 89.38 178 VAL A C 1
ATOM 1359 O O . VAL A 1 178 ? -8.269 -13.595 11.673 1.00 89.38 178 VAL A O 1
ATOM 1362 N N . LEU A 1 179 ? -6.554 -14.417 10.503 1.00 85.50 179 LEU A N 1
ATOM 1363 C CA . LEU A 1 179 ? -6.020 -15.180 11.630 1.00 85.50 179 LEU A CA 1
ATOM 1364 C C . LEU A 1 179 ? -5.170 -14.296 12.547 1.00 85.50 179 LEU A C 1
ATOM 1366 O O . LEU A 1 179 ? -4.035 -13.957 12.231 1.00 85.50 179 LEU A O 1
ATOM 1370 N N . GLU A 1 180 ? -5.664 -14.036 13.751 1.00 81.62 180 GLU A N 1
ATOM 1371 C CA . GLU A 1 180 ? -4.921 -13.374 14.818 1.00 81.62 180 GLU A CA 1
ATOM 1372 C C . GLU A 1 180 ? -4.586 -14.374 15.931 1.00 81.62 180 GLU A C 1
ATOM 1374 O O . GLU A 1 180 ? -5.466 -14.955 16.569 1.00 81.62 180 GLU A O 1
ATOM 1379 N N . LEU A 1 181 ? -3.289 -14.617 16.166 1.00 82.44 181 LEU A N 1
ATOM 1380 C CA . LEU A 1 181 ? -2.806 -15.598 17.155 1.00 82.44 181 LEU A CA 1
ATOM 1381 C C . LEU A 1 181 ? -3.460 -16.988 16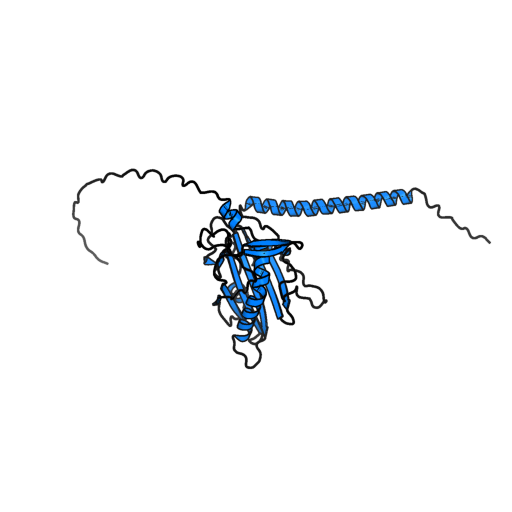.989 1.00 82.44 181 LEU A C 1
ATOM 1383 O O . LEU A 1 181 ? -3.750 -17.687 17.964 1.00 82.44 181 LEU A O 1
ATOM 1387 N N . GLY A 1 182 ? -3.707 -17.375 15.733 1.00 83.62 182 GLY A N 1
ATOM 1388 C CA . GLY A 1 182 ? -4.355 -18.634 15.362 1.00 83.62 182 GLY A CA 1
ATOM 1389 C C . GLY A 1 182 ? -5.876 -18.652 15.541 1.00 83.62 182 GLY A C 1
ATOM 1390 O O . GLY A 1 182 ? -6.473 -19.725 15.466 1.00 83.62 182 GLY A O 1
ATOM 1391 N N . ARG A 1 183 ? -6.512 -17.503 15.795 1.00 87.62 183 ARG A N 1
ATOM 1392 C CA . ARG A 1 183 ? -7.969 -17.368 15.896 1.00 87.62 183 ARG A CA 1
ATOM 1393 C C . ARG A 1 183 ? -8.498 -16.516 14.744 1.00 87.62 183 ARG A C 1
ATOM 1395 O O . ARG A 1 183 ? -7.921 -15.464 14.501 1.00 87.62 183 ARG A O 1
ATOM 1402 N N . PRO A 1 184 ? -9.574 -16.934 14.062 1.00 88.94 184 PRO A N 1
ATOM 1403 C CA . PRO A 1 184 ? -10.224 -16.085 13.075 1.00 88.94 184 PRO A CA 1
ATOM 1404 C C . PRO A 1 184 ? -10.865 -14.883 13.783 1.00 88.94 184 PRO A C 1
ATOM 1406 O O . PRO A 1 184 ? -11.527 -15.044 14.816 1.00 88.94 184 PRO A O 1
ATOM 1409 N N . VAL A 1 185 ? -10.580 -13.691 13.271 1.00 90.62 185 VAL A N 1
ATOM 1410 C CA . VAL A 1 185 ? -11.131 -12.413 13.714 1.00 90.62 185 VAL A CA 1
ATOM 1411 C C . VAL A 1 185 ? -11.729 -11.713 12.493 1.00 90.62 185 VAL A C 1
ATOM 1413 O O . VAL A 1 185 ? -11.030 -11.570 11.483 1.00 90.62 185 VAL A O 1
ATOM 1416 N N . PRO A 1 186 ? -12.983 -11.233 12.574 1.00 92.50 186 PRO A N 1
ATOM 1417 C CA . PRO A 1 186 ? -13.601 -10.516 11.473 1.00 92.50 186 PRO A CA 1
ATOM 1418 C C . PRO A 1 186 ? -12.937 -9.150 11.290 1.00 92.50 186 PRO A C 1
ATOM 1420 O O . PRO A 1 186 ? -12.758 -8.392 12.247 1.00 92.50 186 PRO A O 1
ATOM 1423 N N . VAL A 1 187 ? -12.615 -8.817 10.045 1.00 94.12 187 VAL A N 1
ATOM 1424 C CA . VAL A 1 187 ? -12.066 -7.525 9.635 1.00 94.12 187 VAL A CA 1
ATOM 1425 C C . VAL A 1 187 ? -12.984 -6.912 8.586 1.00 94.12 187 VAL A C 1
ATOM 1427 O O . VAL A 1 187 ? -13.219 -7.503 7.531 1.00 94.12 187 VAL A O 1
ATOM 1430 N N . HIS A 1 188 ? -13.488 -5.710 8.870 1.00 95.44 188 HIS A N 1
ATOM 1431 C CA . HIS A 1 188 ? -14.231 -4.913 7.899 1.00 95.44 188 HIS A CA 1
ATOM 1432 C C . HIS A 1 188 ? -13.265 -4.317 6.870 1.00 95.44 188 HIS A C 1
ATOM 1434 O O . HIS A 1 188 ? -12.324 -3.602 7.220 1.00 95.44 188 HIS A O 1
ATOM 1440 N N . LEU A 1 189 ? -13.509 -4.614 5.601 1.00 96.06 189 LEU A N 1
ATOM 1441 C CA . LEU A 1 189 ? -12.808 -4.051 4.456 1.00 96.06 189 LEU A CA 1
ATOM 1442 C C . LEU A 1 189 ? -13.421 -2.707 4.059 1.00 96.06 189 LEU A C 1
ATOM 1444 O O . LEU A 1 189 ? -14.577 -2.435 4.391 1.00 96.06 189 LEU A O 1
ATOM 1448 N N . PRO A 1 190 ? -12.670 -1.842 3.360 1.00 94.62 190 PRO A N 1
ATOM 1449 C CA . PRO A 1 190 ? -13.193 -0.553 2.972 1.00 94.62 190 PRO A CA 1
ATOM 1450 C C . PRO A 1 190 ? -14.235 -0.697 1.859 1.00 94.62 190 PRO A C 1
ATOM 1452 O O . PRO A 1 190 ? -14.160 -1.587 1.014 1.00 94.62 190 PRO A O 1
ATOM 1455 N N . VAL A 1 191 ? -15.205 0.210 1.855 1.00 93.56 191 VAL A N 1
ATOM 1456 C CA . VAL A 1 191 ? -16.265 0.271 0.848 1.00 93.56 191 VAL A CA 1
ATOM 1457 C C . VAL A 1 191 ? -15.790 1.045 -0.378 1.00 93.56 191 VAL A C 1
ATOM 1459 O O . VAL A 1 191 ? -15.081 2.044 -0.255 1.00 93.56 191 VAL A O 1
ATOM 1462 N N . GLY A 1 192 ? -16.230 0.629 -1.561 1.00 91.44 192 GLY A N 1
ATOM 1463 C CA . GLY A 1 192 ? -15.950 1.306 -2.824 1.00 91.44 192 GLY A CA 1
ATOM 1464 C C . GLY A 1 192 ? -15.332 0.368 -3.850 1.00 91.44 192 GLY A C 1
ATOM 1465 O O . GLY A 1 192 ? -15.026 -0.786 -3.556 1.00 91.44 192 GLY A O 1
ATOM 1466 N N . THR A 1 193 ? -15.170 0.874 -5.070 1.00 92.19 193 THR A N 1
ATOM 1467 C CA . THR A 1 193 ? -14.487 0.125 -6.129 1.00 92.19 193 THR A CA 1
ATOM 1468 C C . THR A 1 193 ? -12.979 0.174 -5.868 1.00 92.19 193 THR A C 1
ATOM 1470 O O . THR A 1 193 ? -12.461 1.263 -5.597 1.00 92.19 193 THR A O 1
ATOM 1473 N N . PRO A 1 194 ? -12.266 -0.965 -5.901 1.00 93.94 194 PRO A N 1
ATOM 1474 C CA . PRO A 1 194 ? -10.814 -0.971 -5.817 1.00 93.94 194 PRO A CA 1
ATOM 1475 C C . PRO A 1 194 ? -10.206 -0.299 -7.046 1.00 93.94 194 PRO A C 1
ATOM 1477 O O . PRO A 1 194 ? -10.180 -0.857 -8.135 1.00 93.94 194 PRO A O 1
ATOM 1480 N N . GLU A 1 195 ? -9.717 0.920 -6.861 1.00 96.44 195 GLU A N 1
ATOM 1481 C CA . GLU A 1 195 ? -9.083 1.714 -7.908 1.00 96.44 195 GLU A CA 1
ATOM 1482 C C . GLU A 1 195 ? -7.755 2.269 -7.391 1.00 96.44 195 GLU A C 1
ATOM 1484 O O . GLU A 1 195 ? -7.648 2.689 -6.234 1.00 96.44 195 GLU A O 1
ATOM 1489 N N . MET A 1 196 ? -6.744 2.326 -8.257 1.00 96.94 196 MET A N 1
ATOM 1490 C CA . MET A 1 196 ? -5.432 2.887 -7.938 1.00 96.94 196 MET A CA 1
ATOM 1491 C C . MET A 1 196 ? -5.005 3.896 -9.000 1.00 96.94 196 MET A C 1
ATOM 1493 O O . MET A 1 196 ? -5.148 3.656 -10.198 1.00 96.94 196 MET A O 1
ATOM 1497 N N . THR A 1 197 ? -4.411 5.011 -8.574 1.00 97.31 197 THR A N 1
ATOM 1498 C CA . THR A 1 197 ? -3.699 5.903 -9.495 1.00 97.31 197 THR A CA 1
ATOM 1499 C C . THR A 1 197 ? -2.289 5.369 -9.720 1.00 97.31 197 THR A C 1
ATOM 1501 O O . THR A 1 197 ? -1.517 5.276 -8.769 1.00 97.31 197 THR A O 1
ATOM 1504 N N . ILE A 1 198 ? -1.931 5.063 -10.968 1.00 97.75 198 ILE A N 1
ATOM 1505 C CA . ILE A 1 198 ? -0.647 4.464 -11.357 1.00 97.75 198 ILE A CA 1
ATOM 1506 C C . ILE A 1 198 ? 0.091 5.364 -12.348 1.00 97.75 198 ILE A C 1
ATOM 1508 O O . ILE A 1 198 ? -0.501 5.922 -13.271 1.00 97.75 198 ILE A O 1
ATOM 1512 N N . THR A 1 199 ? 1.408 5.489 -12.200 1.00 97.44 199 THR A N 1
ATOM 1513 C CA . THR A 1 199 ? 2.286 6.228 -13.119 1.00 97.44 199 THR A CA 1
ATOM 1514 C C . THR A 1 199 ? 3.591 5.468 -13.371 1.00 97.44 199 THR A C 1
ATOM 1516 O O . THR A 1 199 ? 4.053 4.717 -12.514 1.00 97.44 199 THR A O 1
ATOM 1519 N N . GLN A 1 200 ? 4.215 5.680 -14.537 1.00 97.75 200 GLN A N 1
ATOM 1520 C CA . GLN A 1 200 ? 5.492 5.057 -14.906 1.00 97.75 200 GLN A CA 1
ATOM 1521 C C . GLN A 1 200 ? 6.545 6.100 -15.287 1.00 97.75 200 GLN A C 1
ATOM 1523 O O . GLN A 1 200 ? 6.285 7.036 -16.051 1.00 97.75 200 GLN A O 1
ATOM 1528 N N . PHE A 1 201 ? 7.773 5.879 -14.829 1.00 96.69 201 PHE A N 1
ATOM 1529 C CA . PHE A 1 201 ? 8.938 6.718 -15.083 1.00 96.69 201 PHE A CA 1
ATOM 1530 C C . PHE A 1 201 ? 10.114 5.908 -15.636 1.00 96.69 201 PHE A C 1
ATOM 1532 O O . PHE A 1 201 ? 10.249 4.711 -15.388 1.00 96.69 201 PHE A O 1
ATOM 1539 N N . ASP A 1 202 ? 10.961 6.577 -16.411 1.00 94.62 202 ASP A N 1
ATOM 1540 C CA . ASP A 1 202 ? 12.236 6.060 -16.906 1.00 94.62 202 ASP A CA 1
ATOM 1541 C C . ASP A 1 202 ? 13.322 6.203 -15.831 1.00 94.62 202 ASP A C 1
ATOM 1543 O O . ASP A 1 202 ? 13.521 7.296 -15.291 1.00 94.62 202 ASP A O 1
ATOM 1547 N N . VAL A 1 203 ? 14.073 5.129 -15.566 1.00 89.06 203 VAL A N 1
ATOM 1548 C CA . VAL A 1 203 ? 15.210 5.136 -14.630 1.00 89.06 203 VAL A CA 1
ATOM 1549 C C . VAL A 1 203 ? 16.497 4.828 -15.384 1.00 89.06 203 VAL A C 1
ATOM 1551 O O . VAL A 1 203 ? 16.658 3.743 -15.935 1.00 89.06 203 VAL A O 1
ATOM 1554 N N . ASN A 1 204 ? 17.460 5.754 -15.362 1.00 80.75 204 ASN A N 1
ATOM 1555 C CA . ASN A 1 204 ? 18.778 5.579 -15.993 1.00 80.75 204 ASN A CA 1
ATOM 1556 C C . ASN A 1 204 ? 18.706 5.187 -17.488 1.00 80.75 204 ASN A C 1
ATOM 1558 O O . ASN A 1 204 ? 19.518 4.400 -17.973 1.00 80.75 204 ASN A O 1
ATOM 1562 N N . GLY A 1 205 ? 17.723 5.727 -18.216 1.00 79.88 205 GLY A N 1
ATOM 1563 C CA . GLY A 1 205 ? 17.429 5.397 -19.613 1.00 79.88 205 GLY A CA 1
ATOM 1564 C C . GLY A 1 205 ? 16.042 4.771 -19.781 1.00 79.88 205 GLY A C 1
ATOM 1565 O O . GLY A 1 205 ? 15.242 4.751 -18.855 1.00 79.88 205 GLY A O 1
ATOM 1566 N N . GLU A 1 206 ? 15.739 4.263 -20.979 1.00 79.00 206 GLU A N 1
ATOM 1567 C CA . GLU A 1 206 ? 14.373 3.836 -21.338 1.00 79.00 206 GLU A CA 1
ATOM 1568 C C . GLU A 1 206 ? 14.053 2.365 -21.049 1.00 79.00 206 GLU A C 1
ATOM 1570 O O . GLU A 1 206 ? 12.899 1.962 -21.189 1.00 79.00 206 GLU A O 1
ATOM 1575 N N . ARG A 1 207 ? 15.049 1.536 -20.707 1.00 86.75 207 ARG A N 1
ATOM 1576 C CA . ARG A 1 207 ? 14.825 0.095 -20.482 1.00 86.75 207 ARG A CA 1
ATOM 1577 C C . ARG A 1 207 ? 14.325 -0.200 -19.075 1.00 86.75 207 ARG A C 1
ATOM 1579 O O . ARG A 1 207 ? 13.397 -0.985 -18.928 1.00 86.75 207 ARG A O 1
ATOM 1586 N N . ARG A 1 208 ? 14.905 0.429 -18.051 1.00 93.56 208 ARG A N 1
ATOM 1587 C CA . ARG A 1 208 ? 14.436 0.266 -16.673 1.00 93.56 208 ARG A CA 1
ATOM 1588 C C . ARG A 1 208 ? 13.297 1.240 -16.408 1.00 93.56 208 ARG A C 1
ATOM 1590 O O . ARG A 1 208 ? 13.418 2.433 -16.691 1.00 93.56 208 ARG A O 1
ATOM 1597 N N . LYS A 1 209 ? 12.203 0.713 -15.875 1.00 95.75 209 LYS A N 1
ATOM 1598 C CA . LYS A 1 209 ? 11.008 1.472 -15.529 1.00 95.75 209 LYS A CA 1
ATOM 1599 C C . LYS A 1 209 ? 10.798 1.410 -14.029 1.00 95.75 209 LYS A C 1
ATOM 1601 O O . LYS A 1 209 ? 11.030 0.370 -13.421 1.00 95.75 209 LYS A O 1
ATOM 1606 N N . LEU A 1 210 ? 10.346 2.518 -13.467 1.00 96.75 210 LEU A N 1
ATOM 1607 C CA . LEU A 1 210 ? 9.807 2.578 -12.118 1.00 96.75 210 LEU A CA 1
ATOM 1608 C C . LEU A 1 210 ? 8.315 2.866 -12.239 1.00 96.75 210 LEU A C 1
ATOM 1610 O O . LEU A 1 210 ? 7.928 3.854 -12.867 1.00 96.75 210 LEU A O 1
ATOM 1614 N N . VAL A 1 211 ? 7.498 1.983 -11.685 1.00 98.00 211 VAL A N 1
ATOM 1615 C CA . VAL A 1 211 ? 6.044 2.100 -11.642 1.00 98.00 211 VAL A CA 1
ATOM 1616 C C . VAL A 1 211 ? 5.648 2.355 -10.197 1.00 98.00 211 VAL A C 1
ATOM 1618 O O . VAL A 1 211 ? 6.137 1.687 -9.287 1.00 98.00 211 VAL A O 1
ATOM 1621 N N . GLY A 1 212 ? 4.807 3.359 -9.989 1.00 97.69 212 GLY A N 1
ATOM 1622 C CA . GLY A 1 212 ? 4.273 3.712 -8.681 1.00 97.69 212 GLY A CA 1
ATOM 1623 C C . GLY A 1 212 ? 2.769 3.781 -8.765 1.00 97.69 212 GLY A C 1
ATOM 1624 O O . GLY A 1 212 ? 2.247 4.482 -9.634 1.00 97.69 212 GLY A O 1
ATOM 1625 N N . GLY A 1 213 ? 2.097 3.074 -7.870 1.00 97.44 213 GLY A N 1
ATOM 1626 C CA . GLY A 1 213 ? 0.653 3.107 -7.736 1.00 97.44 213 GLY A CA 1
ATOM 1627 C C . GLY A 1 213 ? 0.246 3.457 -6.314 1.00 97.44 213 GLY A C 1
ATOM 1628 O O . GLY A 1 213 ? 0.941 3.092 -5.368 1.00 97.44 213 GLY A O 1
ATOM 1629 N N . TYR A 1 214 ? -0.844 4.200 -6.150 1.00 96.69 214 TYR A N 1
ATOM 1630 C CA . TYR A 1 214 ? -1.388 4.514 -4.834 1.00 96.69 214 TYR A CA 1
ATOM 1631 C C . TYR A 1 214 ? -2.910 4.671 -4.833 1.00 96.69 214 TYR A C 1
ATOM 1633 O O . TYR A 1 214 ? -3.522 5.054 -5.833 1.00 96.69 214 TYR A O 1
ATOM 1641 N N . PHE A 1 215 ? -3.502 4.424 -3.671 1.00 96.38 215 PHE A N 1
ATOM 1642 C CA . PHE A 1 215 ? -4.883 4.761 -3.338 1.00 96.38 215 PHE A CA 1
ATOM 1643 C C . PHE A 1 215 ? -4.966 5.177 -1.868 1.00 96.38 215 PHE A C 1
ATOM 1645 O O . PHE A 1 215 ? -3.983 5.107 -1.118 1.00 96.38 215 PHE A O 1
ATOM 1652 N N . PHE A 1 216 ? -6.142 5.630 -1.456 1.00 94.12 216 PHE A N 1
ATOM 1653 C CA . PHE A 1 216 ? -6.418 6.040 -0.092 1.00 94.12 216 PHE A CA 1
ATOM 1654 C C . PHE A 1 216 ? -7.591 5.264 0.489 1.00 94.12 216 PHE A C 1
ATOM 1656 O O . PHE A 1 216 ? -8.540 4.922 -0.214 1.00 94.12 216 PHE A O 1
ATOM 1663 N N . ILE A 1 217 ? -7.521 5.048 1.797 1.00 93.88 217 ILE A N 1
ATOM 1664 C CA . ILE A 1 217 ? -8.630 4.603 2.630 1.00 93.88 217 ILE A CA 1
ATOM 1665 C C . ILE A 1 217 ? -9.017 5.788 3.508 1.00 93.88 217 ILE A C 1
ATOM 1667 O O . ILE A 1 217 ? -8.212 6.221 4.330 1.00 93.88 217 ILE A O 1
ATOM 1671 N N . VAL A 1 218 ? -10.222 6.320 3.328 1.00 90.31 218 VAL A N 1
ATOM 1672 C CA . VAL A 1 218 ? -10.749 7.471 4.075 1.00 90.31 218 VAL A CA 1
ATOM 1673 C C . VAL A 1 218 ? -11.983 7.033 4.823 1.00 90.31 218 VAL A C 1
ATOM 1675 O O . VAL A 1 218 ? -12.999 6.731 4.196 1.00 90.31 218 VAL A O 1
ATOM 1678 N N . ASP A 1 219 ? -11.903 6.989 6.149 1.00 88.12 219 ASP A N 1
ATOM 1679 C CA . ASP A 1 219 ? -13.032 6.588 6.992 1.00 88.12 219 ASP A CA 1
ATOM 1680 C C . ASP A 1 219 ? -13.655 5.261 6.520 1.00 88.12 219 ASP A C 1
ATOM 1682 O O . ASP A 1 219 ? -14.865 5.113 6.397 1.00 88.12 219 ASP A O 1
ATOM 1686 N N . GLY A 1 220 ? -12.806 4.279 6.193 1.00 90.38 220 GLY A N 1
ATOM 1687 C CA . GLY A 1 220 ? -13.241 2.977 5.679 1.00 90.38 220 GLY A CA 1
ATOM 1688 C C . GLY A 1 220 ? -13.772 2.986 4.240 1.00 90.38 220 GLY A C 1
ATOM 1689 O O . GLY A 1 220 ? -14.517 2.081 3.879 1.00 90.38 220 GLY A O 1
ATOM 1690 N N . ARG A 1 221 ? -13.414 3.970 3.406 1.00 92.12 221 ARG A N 1
ATOM 1691 C CA . ARG A 1 221 ? -13.787 4.024 1.979 1.00 92.12 221 ARG A CA 1
ATOM 1692 C C . ARG A 1 221 ? -12.567 4.120 1.074 1.00 92.12 221 ARG A C 1
ATOM 1694 O O . ARG A 1 221 ? -11.636 4.853 1.395 1.00 92.12 221 ARG A O 1
ATOM 1701 N N . LEU A 1 222 ? -12.590 3.427 -0.059 1.00 93.88 222 LEU A N 1
ATOM 1702 C CA . LEU A 1 222 ? -11.540 3.496 -1.075 1.00 93.88 222 LEU A CA 1
ATOM 1703 C C . LEU A 1 222 ? -11.709 4.732 -1.961 1.00 93.88 222 LEU A C 1
ATOM 1705 O O . LEU A 1 222 ? -12.817 5.084 -2.363 1.00 93.88 222 LEU A O 1
ATOM 1709 N N . THR A 1 223 ? -10.593 5.376 -2.292 1.00 92.94 223 THR A N 1
ATOM 1710 C CA . THR A 1 223 ? -10.526 6.369 -3.369 1.00 92.94 223 THR A CA 1
ATOM 1711 C C . THR A 1 223 ? -9.125 6.399 -3.985 1.00 92.94 223 THR A C 1
ATOM 1713 O O . THR A 1 223 ? -8.131 6.428 -3.253 1.00 92.94 223 THR A O 1
ATOM 1716 N N . PRO A 1 224 ? -8.994 6.463 -5.321 1.00 92.56 224 PRO A N 1
ATOM 1717 C CA . PRO A 1 224 ? -7.701 6.672 -5.969 1.00 92.56 224 PRO A CA 1
ATOM 1718 C C . PRO A 1 224 ? -7.256 8.143 -5.907 1.00 92.56 224 PRO A C 1
ATOM 1720 O O . PRO A 1 224 ? -6.134 8.471 -6.306 1.00 92.56 224 PRO A O 1
ATOM 1723 N N . ASN A 1 225 ? -8.127 9.056 -5.455 1.00 84.06 225 ASN A N 1
ATOM 1724 C CA . ASN A 1 225 ? -7.960 10.490 -5.629 1.00 84.06 225 ASN A CA 1
ATOM 1725 C C . ASN A 1 225 ? -7.794 11.235 -4.304 1.00 84.06 225 ASN A C 1
ATOM 1727 O O . ASN A 1 225 ? -8.648 11.249 -3.423 1.00 84.06 225 ASN A O 1
ATOM 1731 N N . ARG A 1 226 ? -6.709 12.006 -4.234 1.00 73.38 226 ARG A N 1
ATOM 1732 C CA . ARG A 1 226 ? -6.398 12.897 -3.116 1.00 73.38 226 ARG A CA 1
ATOM 1733 C C . ARG A 1 226 ? -7.492 13.937 -2.825 1.00 73.38 226 ARG A C 1
ATOM 1735 O O . ARG A 1 226 ? -7.588 14.431 -1.706 1.00 73.38 226 ARG A O 1
ATOM 1742 N N . LYS A 1 227 ? -8.274 14.350 -3.823 1.00 73.38 227 LYS A N 1
ATOM 1743 C CA . LYS A 1 227 ? -9.287 15.405 -3.636 1.00 73.38 227 LYS A CA 1
ATOM 1744 C C . LYS A 1 227 ? -10.446 14.967 -2.740 1.00 73.38 227 LYS A C 1
ATOM 1746 O O . LYS A 1 227 ? -11.095 15.829 -2.155 1.00 73.38 227 LYS A O 1
ATOM 1751 N N . ASP A 1 228 ? -10.649 13.662 -2.593 1.00 70.88 228 ASP A N 1
ATOM 1752 C CA . ASP A 1 228 ? -11.770 13.097 -1.839 1.00 70.88 228 ASP A CA 1
ATOM 1753 C C . ASP A 1 228 ? -11.463 12.958 -0.338 1.00 70.88 228 ASP A C 1
ATOM 1755 O O . ASP A 1 228 ? -12.330 12.587 0.448 1.00 70.88 228 ASP A O 1
ATOM 1759 N N . LEU A 1 229 ? -10.249 13.329 0.084 1.00 70.56 229 LEU A N 1
ATOM 1760 C CA . LEU A 1 229 ? -9.783 13.293 1.477 1.00 70.56 229 LEU A CA 1
ATOM 1761 C C . LEU A 1 229 ? -10.361 14.419 2.356 1.00 70.56 229 LEU A C 1
ATOM 1763 O O . LEU A 1 229 ? -9.911 14.633 3.480 1.00 70.56 229 LEU A O 1
ATOM 1767 N N . ALA A 1 230 ? -11.313 15.201 1.845 1.00 59.94 230 ALA A N 1
ATOM 1768 C CA . ALA A 1 230 ? -11.924 16.309 2.569 1.00 59.94 230 ALA A CA 1
ATOM 1769 C C . ALA A 1 230 ? -12.996 15.806 3.554 1.00 59.94 230 ALA A C 1
ATOM 1771 O O . ALA A 1 230 ? -14.180 16.102 3.390 1.00 59.94 230 ALA A O 1
ATOM 1772 N N . THR A 1 231 ? -12.599 15.054 4.581 1.00 60.38 231 THR A N 1
ATOM 1773 C CA . THR A 1 231 ? -13.478 14.717 5.712 1.00 60.38 231 THR A CA 1
ATOM 1774 C C . THR A 1 231 ? -13.101 15.554 6.934 1.00 60.38 231 THR A C 1
ATOM 1776 O O . THR A 1 231 ? -11.933 15.867 7.167 1.00 60.38 231 THR A O 1
ATOM 1779 N N . LYS A 1 232 ? -14.116 16.044 7.661 1.00 56.59 232 LYS A N 1
ATOM 1780 C CA . LYS A 1 232 ? -13.926 16.960 8.799 1.00 56.59 232 LYS A CA 1
ATOM 1781 C C . LYS A 1 232 ? -13.584 16.235 10.104 1.00 56.59 232 LYS A C 1
ATOM 1783 O O . LYS A 1 232 ? -12.943 16.849 10.944 1.00 56.59 232 LYS A O 1
ATOM 1788 N N . ASP A 1 233 ? -13.961 14.960 10.235 1.00 58.03 233 ASP A N 1
ATOM 1789 C CA . ASP A 1 233 ? -13.986 14.231 11.511 1.00 58.03 233 ASP A CA 1
ATOM 1790 C C . ASP A 1 233 ? -13.571 12.749 11.346 1.00 58.03 233 ASP A C 1
ATOM 1792 O O . ASP A 1 233 ? -14.320 11.844 11.702 1.00 58.03 233 ASP A O 1
ATOM 1796 N N . GLY A 1 234 ? -12.397 12.485 10.763 1.00 76.38 234 GLY A N 1
ATOM 1797 C CA . GLY A 1 234 ? -11.980 11.137 10.365 1.00 76.38 234 GLY A CA 1
ATOM 1798 C C . GLY A 1 234 ? -10.481 10.795 10.398 1.00 76.38 234 GLY A C 1
ATOM 1799 O O . GLY A 1 234 ? -9.684 11.319 11.181 1.00 76.38 234 GLY A O 1
ATOM 1800 N N . TYR A 1 235 ? -10.087 9.871 9.534 1.00 86.19 235 TYR A N 1
ATOM 1801 C CA . TYR A 1 235 ? -8.701 9.528 9.237 1.00 86.19 235 TYR A CA 1
ATOM 1802 C C . TYR A 1 235 ? -8.539 9.264 7.744 1.00 86.19 235 TYR A C 1
ATOM 1804 O O . TYR A 1 235 ? -9.494 8.918 7.042 1.00 86.19 235 TYR A O 1
ATOM 1812 N N . PHE A 1 236 ? -7.303 9.351 7.260 1.00 89.00 236 PHE A N 1
ATOM 1813 C CA . PHE A 1 236 ? -6.966 8.732 5.988 1.00 89.00 236 PHE A CA 1
ATOM 1814 C C . PHE A 1 236 ? -5.680 7.921 6.081 1.00 89.00 236 PHE A C 1
ATOM 1816 O O . PHE A 1 236 ? -4.746 8.237 6.820 1.00 89.00 236 PHE A O 1
ATOM 1823 N N . CYS A 1 237 ? -5.639 6.856 5.296 1.00 92.81 237 CYS A N 1
ATOM 1824 C CA . CYS A 1 237 ? -4.474 6.021 5.101 1.00 92.81 237 CYS A CA 1
ATOM 1825 C C . CYS A 1 237 ? -4.116 6.016 3.618 1.00 92.81 237 CYS A C 1
ATOM 1827 O O . CYS A 1 237 ? -4.985 5.786 2.781 1.00 92.81 237 CYS A O 1
ATOM 1829 N N . LYS A 1 238 ? -2.852 6.283 3.283 1.00 94.19 238 LYS A N 1
ATOM 1830 C CA . LYS A 1 238 ? -2.340 6.121 1.920 1.00 94.19 238 LYS A CA 1
ATOM 1831 C C . LYS A 1 238 ? -1.672 4.761 1.814 1.00 94.19 238 LYS A C 1
ATOM 1833 O O . LYS A 1 238 ? -0.779 4.459 2.605 1.00 94.19 238 LYS A O 1
ATOM 1838 N N . VAL A 1 239 ? -2.048 3.997 0.799 1.00 97.06 239 VAL A N 1
ATOM 1839 C CA . VAL A 1 239 ? -1.374 2.756 0.417 1.00 97.06 239 VAL A CA 1
ATOM 1840 C C . VAL A 1 239 ? -0.686 3.007 -0.914 1.00 97.06 239 VAL A C 1
ATOM 1842 O O . VAL A 1 239 ? -1.329 3.416 -1.878 1.00 97.06 239 VAL A O 1
ATOM 1845 N N . GLN A 1 240 ? 0.626 2.812 -0.956 1.00 97.44 240 GLN A N 1
ATOM 1846 C CA . GLN A 1 240 ? 1.458 3.032 -2.130 1.00 97.44 240 GLN A CA 1
ATOM 1847 C C . GLN A 1 240 ? 2.329 1.807 -2.387 1.00 97.44 240 GLN A C 1
ATOM 1849 O O . GLN A 1 240 ? 2.955 1.263 -1.479 1.00 97.44 240 GLN A O 1
ATOM 1854 N N . LEU A 1 241 ? 2.387 1.405 -3.647 1.00 98.31 241 LEU A N 1
ATOM 1855 C CA . LEU A 1 241 ? 3.189 0.306 -4.148 1.00 98.31 241 LEU A CA 1
ATOM 1856 C C . LEU A 1 241 ? 4.205 0.846 -5.157 1.00 98.31 241 LEU A C 1
ATOM 1858 O O . LEU A 1 241 ? 3.847 1.631 -6.038 1.00 98.31 241 LEU A O 1
ATOM 1862 N N . GLU A 1 242 ? 5.465 0.429 -5.049 1.00 97.81 242 GLU A N 1
ATOM 1863 C CA . GLU A 1 242 ? 6.518 0.794 -6.002 1.00 97.81 242 GLU A CA 1
ATOM 1864 C C . GLU A 1 242 ? 7.213 -0.451 -6.550 1.00 97.81 242 GLU A C 1
ATOM 1866 O O . GLU A 1 242 ? 7.728 -1.282 -5.799 1.00 97.81 242 GLU A O 1
ATOM 1871 N N . TYR A 1 243 ? 7.277 -0.543 -7.874 1.00 98.00 243 TYR A N 1
ATOM 1872 C CA . TYR A 1 243 ? 7.884 -1.651 -8.597 1.00 98.00 243 TYR A CA 1
ATOM 1873 C C . TYR A 1 243 ? 8.910 -1.146 -9.607 1.00 98.00 243 TYR A C 1
ATOM 1875 O O . TYR A 1 243 ? 8.671 -0.179 -10.332 1.00 98.00 243 TYR A O 1
ATOM 1883 N N . SER A 1 244 ? 10.059 -1.815 -9.681 1.00 95.88 244 SER A N 1
ATOM 1884 C CA . SER A 1 244 ? 11.095 -1.525 -10.672 1.00 95.88 244 SER A CA 1
ATOM 1885 C C . SER A 1 244 ? 11.311 -2.735 -11.570 1.00 95.88 244 SER A C 1
ATOM 1887 O O . SER A 1 244 ? 11.963 -3.692 -11.162 1.00 95.88 244 SER A O 1
ATOM 1889 N N . GLY A 1 245 ? 10.872 -2.636 -12.822 1.00 94.69 245 GLY A N 1
ATOM 1890 C CA . GLY A 1 245 ? 11.064 -3.668 -13.839 1.00 94.69 245 GLY A CA 1
ATOM 1891 C C . GLY A 1 245 ? 12.002 -3.230 -14.964 1.00 94.69 245 GLY A C 1
ATOM 1892 O O . GLY A 1 245 ? 12.393 -2.062 -15.086 1.00 94.69 245 GLY A O 1
ATOM 1893 N N . THR A 1 246 ? 12.384 -4.181 -15.815 1.00 94.12 246 THR A N 1
ATOM 1894 C CA . THR A 1 246 ? 13.180 -3.914 -17.021 1.00 94.12 246 THR A CA 1
ATOM 1895 C C . THR A 1 246 ? 12.423 -4.399 -18.244 1.00 94.12 246 THR A C 1
ATOM 1897 O O . THR A 1 246 ? 12.183 -5.591 -18.380 1.00 94.12 246 THR A O 1
ATOM 1900 N N . ARG A 1 247 ? 12.107 -3.478 -19.157 1.00 93.06 247 ARG A N 1
ATOM 1901 C CA . ARG A 1 247 ? 11.486 -3.798 -20.442 1.00 93.06 247 ARG A CA 1
ATOM 1902 C C . ARG A 1 247 ? 12.462 -4.577 -21.326 1.00 93.06 247 ARG A C 1
ATOM 1904 O O . ARG A 1 247 ? 13.591 -4.115 -21.567 1.00 93.06 247 ARG A O 1
ATOM 1911 N N . GLN A 1 248 ? 12.012 -5.714 -21.841 1.00 91.06 248 GLN A N 1
ATOM 1912 C CA . GLN A 1 248 ? 12.767 -6.549 -22.773 1.00 91.06 248 GLN A CA 1
ATOM 1913 C C . GLN A 1 248 ? 12.661 -6.039 -24.215 1.00 91.06 248 GLN A C 1
ATOM 1915 O O . GLN A 1 248 ? 11.808 -5.220 -24.565 1.00 91.06 248 GLN A O 1
ATOM 1920 N N . ASP A 1 249 ? 13.576 -6.494 -25.072 1.00 89.75 249 ASP A N 1
ATOM 1921 C CA . ASP A 1 249 ? 13.540 -6.133 -26.491 1.00 89.75 249 ASP A CA 1
ATOM 1922 C C . ASP A 1 249 ? 12.318 -6.776 -27.167 1.00 89.75 249 ASP A C 1
ATOM 1924 O O . ASP A 1 249 ? 12.091 -7.976 -27.049 1.00 89.75 249 ASP A O 1
ATOM 1928 N N . GLY A 1 250 ? 11.529 -5.969 -27.883 1.00 88.25 250 GLY A N 1
ATOM 1929 C CA . GLY A 1 250 ? 10.284 -6.405 -28.530 1.00 88.25 250 GLY A CA 1
ATOM 1930 C C . GLY A 1 250 ? 9.017 -6.208 -27.691 1.00 88.25 250 GLY A C 1
ATOM 1931 O O . GLY A 1 250 ? 7.920 -6.288 -28.239 1.00 88.25 250 GLY A O 1
ATOM 1932 N N . GLU A 1 251 ? 9.141 -5.878 -26.404 1.00 90.31 251 GLU A N 1
ATOM 1933 C CA . GLU A 1 251 ? 7.997 -5.552 -25.550 1.00 90.31 251 GLU A CA 1
ATOM 1934 C C . GLU A 1 251 ? 7.473 -4.125 -25.778 1.00 90.31 251 GLU A C 1
ATOM 1936 O O . GLU A 1 251 ? 8.218 -3.170 -26.038 1.00 90.31 251 GLU A O 1
ATOM 1941 N N . GLY A 1 252 ? 6.157 -3.962 -25.620 1.00 89.31 252 GLY A N 1
ATOM 1942 C CA . GLY A 1 252 ? 5.508 -2.654 -25.646 1.00 89.31 252 GLY A CA 1
ATOM 1943 C C . GLY A 1 252 ? 5.937 -1.761 -24.476 1.00 89.31 252 GLY A C 1
ATOM 1944 O O . GLY A 1 252 ? 6.397 -2.224 -23.435 1.00 89.31 252 GLY A O 1
ATOM 1945 N N . SER A 1 253 ? 5.746 -0.446 -24.611 1.00 87.19 253 SER A N 1
ATOM 1946 C CA . SER A 1 253 ? 6.074 0.532 -23.555 1.00 87.19 253 SER A CA 1
ATOM 1947 C C . SER A 1 253 ? 5.284 0.348 -22.246 1.00 87.19 253 SER A C 1
ATOM 1949 O O . SER A 1 253 ? 5.666 0.935 -21.235 1.00 87.19 253 SER A O 1
ATOM 1951 N N . TYR A 1 254 ? 4.217 -0.457 -22.286 1.00 93.44 254 TYR A N 1
ATOM 1952 C CA . TYR A 1 254 ? 3.321 -0.787 -21.175 1.00 93.44 254 TYR A CA 1
ATOM 1953 C C . TYR A 1 254 ? 3.639 -2.122 -20.486 1.00 93.44 254 TYR A C 1
ATOM 1955 O O . TYR A 1 254 ? 2.961 -2.452 -19.526 1.00 93.44 254 TYR A O 1
ATOM 1963 N N . ALA A 1 255 ? 4.641 -2.892 -20.930 1.00 95.56 255 ALA A N 1
ATOM 1964 C CA . ALA A 1 255 ? 4.884 -4.233 -20.380 1.00 95.56 255 ALA A CA 1
ATOM 1965 C C . ALA A 1 255 ? 5.141 -4.221 -18.861 1.00 95.56 255 ALA A C 1
ATOM 1967 O O . ALA A 1 255 ? 4.473 -4.929 -18.121 1.00 95.56 255 ALA A O 1
ATOM 1968 N N . VAL A 1 256 ? 6.023 -3.334 -18.385 1.00 96.62 256 VAL A N 1
ATOM 1969 C CA . VAL A 1 256 ? 6.320 -3.205 -16.945 1.00 96.62 256 VAL A CA 1
ATOM 1970 C C . VAL A 1 256 ? 5.135 -2.624 -16.159 1.00 96.62 256 VAL A C 1
ATOM 1972 O O . VAL A 1 256 ? 4.946 -2.945 -14.991 1.00 96.62 256 VAL A O 1
ATOM 1975 N N . PHE A 1 257 ? 4.317 -1.778 -16.793 1.00 97.31 257 PHE A N 1
ATOM 1976 C CA . PHE A 1 257 ? 3.081 -1.268 -16.196 1.00 97.31 257 PHE A CA 1
ATOM 1977 C C . PHE A 1 257 ? 2.052 -2.389 -16.007 1.00 97.31 257 PHE A C 1
ATOM 1979 O O . PHE A 1 257 ? 1.439 -2.470 -14.951 1.00 97.31 257 PHE A O 1
ATOM 1986 N N . ALA A 1 258 ? 1.874 -3.255 -17.007 1.00 96.88 258 ALA A N 1
ATOM 1987 C CA . ALA A 1 258 ? 0.969 -4.398 -16.924 1.00 96.88 258 ALA A CA 1
ATOM 1988 C C . ALA A 1 258 ? 1.433 -5.396 -15.853 1.00 96.88 258 ALA A C 1
ATOM 1990 O O . ALA A 1 258 ? 0.635 -5.797 -15.017 1.00 96.88 258 ALA A O 1
ATOM 1991 N N . GLU A 1 259 ? 2.736 -5.691 -15.804 1.00 97.19 259 GLU A N 1
ATOM 1992 C CA . GLU A 1 259 ? 3.322 -6.527 -14.749 1.00 97.19 259 GLU A CA 1
ATOM 1993 C C . GLU A 1 259 ? 3.074 -5.945 -13.345 1.00 97.19 259 GLU A C 1
ATOM 1995 O O . GLU A 1 259 ? 2.780 -6.682 -12.409 1.00 97.19 259 GLU A O 1
ATOM 2000 N N . PHE A 1 260 ? 3.149 -4.618 -13.184 1.00 98.19 260 PHE A N 1
ATOM 2001 C CA . PHE A 1 260 ? 2.803 -3.970 -11.917 1.00 98.19 260 PHE A CA 1
ATOM 2002 C C . PHE A 1 260 ? 1.335 -4.182 -11.525 1.00 98.19 260 PHE A C 1
ATOM 2004 O O . PHE A 1 260 ? 1.068 -4.414 -10.348 1.00 98.19 260 PHE A O 1
ATOM 2011 N N . VAL A 1 261 ? 0.401 -4.094 -12.479 1.00 97.94 261 VAL A N 1
ATOM 2012 C CA . VAL A 1 261 ? -1.028 -4.336 -12.216 1.00 97.94 261 VAL A CA 1
ATOM 2013 C C . VAL A 1 261 ? -1.232 -5.771 -11.739 1.00 97.94 261 VAL A C 1
ATOM 2015 O O . VAL A 1 261 ? -1.802 -5.955 -10.671 1.00 97.94 261 VAL A O 1
ATOM 2018 N N . GLU A 1 262 ? -0.661 -6.756 -12.436 1.00 97.06 262 GLU A N 1
ATOM 2019 C CA . GLU A 1 262 ? -0.726 -8.171 -12.035 1.00 97.06 262 GLU A CA 1
ATOM 2020 C C . GLU A 1 262 ? -0.151 -8.400 -10.628 1.00 97.06 262 GLU A C 1
ATOM 2022 O O . GLU A 1 262 ? -0.733 -9.110 -9.812 1.00 97.06 262 GLU A O 1
ATOM 2027 N N . ILE A 1 263 ? 0.989 -7.774 -10.313 1.00 97.69 263 ILE A N 1
ATOM 2028 C CA . ILE A 1 263 ? 1.595 -7.844 -8.977 1.00 97.69 263 ILE A CA 1
ATOM 2029 C C . ILE A 1 263 ? 0.668 -7.243 -7.911 1.00 97.69 263 ILE A C 1
ATOM 2031 O O . ILE A 1 263 ? 0.556 -7.785 -6.812 1.00 97.69 263 ILE A O 1
ATOM 2035 N N . ALA A 1 264 ? 0.044 -6.103 -8.197 1.00 97.81 264 ALA A N 1
ATOM 2036 C CA . ALA A 1 264 ? -0.836 -5.440 -7.249 1.00 97.81 264 ALA A CA 1
ATOM 2037 C C . ALA A 1 264 ? -2.152 -6.216 -7.050 1.00 97.81 264 ALA A C 1
ATOM 2039 O O . ALA A 1 264 ? -2.585 -6.335 -5.906 1.00 97.81 264 ALA A O 1
ATOM 2040 N N . GLU A 1 265 ? -2.737 -6.800 -8.100 1.00 97.25 265 GLU A N 1
ATOM 2041 C CA . GLU A 1 265 ? -3.903 -7.699 -8.000 1.00 97.25 265 GLU A CA 1
ATOM 2042 C C . GLU A 1 265 ? -3.597 -8.968 -7.189 1.00 97.25 265 GLU A C 1
ATOM 2044 O O . GLU A 1 265 ? -4.450 -9.423 -6.438 1.00 97.25 265 GLU A O 1
ATOM 2049 N N . ASP A 1 266 ? -2.373 -9.495 -7.264 1.00 96.75 266 ASP A N 1
ATOM 2050 C CA . ASP A 1 266 ? -1.928 -10.660 -6.479 1.00 96.75 266 ASP A CA 1
ATOM 2051 C C . ASP A 1 266 ? -1.643 -10.311 -5.001 1.00 96.75 266 ASP A C 1
ATOM 2053 O O . ASP A 1 266 ? -2.009 -11.044 -4.082 1.00 96.75 266 ASP A O 1
ATOM 2057 N N . LEU A 1 267 ? -1.010 -9.161 -4.736 1.00 97.50 267 LEU A N 1
ATOM 2058 C CA . LEU A 1 267 ? -0.599 -8.762 -3.382 1.00 97.50 267 LEU A CA 1
ATOM 2059 C C . LEU A 1 267 ? -1.743 -8.165 -2.545 1.00 97.50 267 LEU A C 1
ATOM 2061 O O . LEU A 1 267 ? -1.844 -8.429 -1.340 1.00 97.50 267 LEU A O 1
ATOM 2065 N N . LEU A 1 268 ? -2.570 -7.299 -3.138 1.00 97.50 268 LEU A N 1
ATOM 2066 C CA . LEU A 1 268 ? -3.572 -6.521 -2.402 1.00 97.50 268 LEU A CA 1
ATOM 2067 C C . LEU A 1 268 ? -4.619 -7.372 -1.667 1.00 97.50 268 LEU A C 1
ATOM 2069 O O . LEU A 1 268 ? -4.951 -6.983 -0.544 1.00 97.50 268 LEU A O 1
ATOM 2073 N N . PRO A 1 269 ? -5.098 -8.518 -2.188 1.00 96.50 269 PRO A N 1
ATOM 2074 C CA . PRO A 1 269 ? -6.031 -9.376 -1.461 1.00 96.50 269 PRO A CA 1
ATOM 2075 C C . PRO A 1 269 ? -5.501 -9.863 -0.108 1.00 96.50 269 PRO A C 1
ATOM 2077 O O . PRO A 1 269 ? -6.268 -9.981 0.844 1.00 96.50 269 PRO A O 1
ATOM 2080 N N . SER A 1 270 ? -4.186 -10.080 0.010 1.00 95.94 270 SER A N 1
ATOM 2081 C CA . SER A 1 270 ? -3.545 -10.467 1.276 1.00 95.94 270 SER A CA 1
ATOM 2082 C C . SER A 1 270 ? -3.152 -9.260 2.134 1.00 95.94 270 SER A C 1
ATOM 2084 O O . SER A 1 270 ? -3.246 -9.302 3.360 1.00 95.94 270 SER A O 1
ATOM 2086 N N . LEU A 1 271 ? -2.712 -8.164 1.509 1.00 97.00 271 LEU A N 1
ATOM 2087 C CA . LEU A 1 271 ? -2.238 -6.971 2.215 1.00 97.00 271 LEU A CA 1
ATOM 2088 C C . LEU A 1 271 ? -3.382 -6.124 2.798 1.00 97.00 271 LEU A C 1
ATOM 2090 O O . LEU A 1 271 ? -3.265 -5.609 3.912 1.00 97.00 271 LEU A O 1
ATOM 2094 N N . LEU A 1 272 ? -4.475 -5.944 2.054 1.00 97.00 272 LEU A N 1
ATOM 2095 C CA . LEU A 1 272 ? -5.559 -5.037 2.430 1.00 97.00 272 LEU A CA 1
ATOM 2096 C C . LEU A 1 272 ? -6.244 -5.436 3.752 1.00 97.00 272 LEU A C 1
ATOM 2098 O O . LEU A 1 272 ? -6.414 -4.547 4.590 1.00 97.00 272 LEU A O 1
ATOM 2102 N N . PRO A 1 273 ? -6.577 -6.718 4.013 1.00 96.12 273 PRO A N 1
ATOM 2103 C CA . PRO A 1 273 ? -7.119 -7.134 5.307 1.00 96.12 273 PRO A CA 1
ATOM 2104 C C . PRO A 1 273 ? -6.179 -6.829 6.481 1.00 96.12 273 PRO A C 1
ATOM 2106 O O . PRO A 1 273 ? -6.631 -6.352 7.520 1.00 96.12 273 PRO A O 1
ATOM 2109 N N . GLU A 1 274 ? -4.867 -7.024 6.319 1.00 96.00 274 GLU A N 1
ATOM 2110 C CA . GLU A 1 274 ? -3.881 -6.713 7.363 1.00 96.00 274 GLU A CA 1
ATOM 2111 C C . GLU A 1 274 ? -3.763 -5.206 7.627 1.00 96.00 274 GLU A C 1
ATOM 2113 O O . GLU A 1 274 ? -3.702 -4.782 8.784 1.00 96.00 274 GLU A O 1
ATOM 2118 N N . ILE A 1 275 ? -3.805 -4.374 6.580 1.00 97.00 275 ILE A N 1
ATOM 2119 C CA . ILE A 1 275 ? -3.875 -2.913 6.739 1.00 97.00 275 ILE A CA 1
ATOM 2120 C C . ILE A 1 275 ? -5.152 -2.538 7.493 1.00 97.00 275 ILE A C 1
ATOM 2122 O O . ILE A 1 275 ? -5.094 -1.810 8.486 1.00 97.00 275 ILE A O 1
ATOM 2126 N N . MET A 1 276 ? -6.303 -3.061 7.065 1.00 96.12 276 MET A N 1
ATOM 2127 C CA . MET A 1 276 ? -7.587 -2.776 7.702 1.00 96.12 276 MET A CA 1
ATOM 2128 C C . MET A 1 276 ? -7.643 -3.260 9.141 1.00 96.12 276 MET A C 1
ATOM 2130 O O . MET A 1 276 ? -8.297 -2.609 9.950 1.00 96.12 276 MET A O 1
ATOM 2134 N N . ARG A 1 277 ? -6.927 -4.337 9.495 1.00 94.81 277 ARG A N 1
ATOM 2135 C CA . ARG A 1 277 ? -6.764 -4.803 10.878 1.00 94.81 277 ARG A CA 1
ATOM 2136 C C . ARG A 1 277 ? -6.088 -3.738 11.748 1.00 94.81 277 ARG A C 1
ATOM 2138 O O . ARG A 1 277 ? -6.531 -3.531 12.879 1.00 94.81 277 ARG A O 1
ATOM 2145 N N . CYS A 1 278 ? -5.079 -3.042 11.223 1.00 94.44 278 CYS A N 1
ATOM 2146 C CA . CYS A 1 278 ? -4.368 -1.958 11.909 1.00 94.44 278 CYS A CA 1
ATOM 2147 C C . CYS A 1 278 ? -5.188 -0.666 12.034 1.00 94.44 278 CYS A C 1
ATOM 2149 O O . CYS A 1 278 ? -5.089 0.017 13.057 1.00 94.44 278 CYS A O 1
ATOM 2151 N N . LEU A 1 279 ? -5.967 -0.320 11.008 1.00 94.00 279 LEU A N 1
ATOM 2152 C CA . LEU A 1 279 ? -6.737 0.926 10.947 1.00 94.00 279 LEU A CA 1
ATOM 2153 C C . LEU A 1 279 ? -7.891 0.969 11.965 1.00 94.00 279 LEU A C 1
ATOM 2155 O O . LEU A 1 279 ? -8.294 -0.070 12.488 1.00 94.00 279 LEU A O 1
ATOM 2159 N N . PRO A 1 280 ? -8.435 2.161 12.273 1.00 91.44 280 PRO A N 1
ATOM 2160 C CA . PRO A 1 280 ? -9.630 2.269 13.100 1.00 91.44 280 PRO A CA 1
ATOM 2161 C C . PRO A 1 280 ? -10.833 1.516 12.509 1.00 91.44 280 PRO A C 1
ATOM 2163 O O . PRO A 1 280 ? -11.009 1.466 11.294 1.00 91.44 280 PRO A O 1
ATOM 2166 N N . ASP A 1 281 ? -11.687 0.941 13.368 1.00 88.50 281 ASP A N 1
ATOM 2167 C CA . ASP A 1 281 ? -12.906 0.248 12.916 1.00 88.50 281 ASP A CA 1
ATOM 2168 C C . ASP A 1 281 ? -13.996 1.257 12.564 1.00 88.50 281 ASP A C 1
ATOM 2170 O O . ASP A 1 281 ? -14.771 1.653 13.436 1.00 88.50 281 ASP A O 1
ATOM 2174 N N . SER A 1 282 ? -14.042 1.696 11.303 1.00 82.31 282 SER A N 1
ATOM 2175 C CA . SER A 1 282 ? -15.034 2.675 10.838 1.00 82.31 282 SER A CA 1
ATOM 2176 C C . SER A 1 282 ? -16.470 2.310 11.239 1.00 82.31 282 SER A C 1
ATOM 2178 O O . SER A 1 282 ? -17.132 3.168 11.820 1.00 82.31 282 SER A O 1
ATOM 2180 N N . PRO A 1 283 ? -16.939 1.054 11.084 1.00 80.38 283 PRO A N 1
ATOM 2181 C CA . PRO A 1 283 ? -18.281 0.671 11.523 1.00 80.38 283 PRO A CA 1
ATOM 2182 C C . PRO A 1 283 ? -18.523 0.862 13.025 1.00 80.38 283 PRO A C 1
ATOM 2184 O O . PRO A 1 283 ? -19.573 1.362 13.434 1.00 80.38 283 PRO A O 1
ATOM 2187 N N . GLY A 1 284 ? -17.555 0.480 13.864 1.00 75.12 284 GLY A N 1
ATOM 2188 C CA . GLY A 1 284 ? -17.634 0.660 15.313 1.00 75.12 284 GLY A CA 1
ATOM 2189 C C . GLY A 1 284 ? -17.660 2.135 15.725 1.00 75.12 284 GLY A C 1
ATOM 2190 O O . GLY A 1 284 ? -18.385 2.506 16.650 1.00 75.12 284 GLY A O 1
ATOM 2191 N N . ILE A 1 285 ? -16.919 2.988 15.013 1.00 73.19 285 ILE A N 1
ATOM 2192 C CA . ILE A 1 285 ? -16.878 4.439 15.249 1.00 73.19 285 ILE A CA 1
ATOM 2193 C C . ILE A 1 285 ? -18.208 5.075 14.840 1.00 73.19 285 ILE A C 1
ATOM 2195 O O . ILE A 1 285 ? -18.839 5.749 15.656 1.00 73.19 285 ILE A O 1
ATOM 2199 N N . GLU A 1 286 ? -18.670 4.793 13.622 1.00 72.38 286 GLU A N 1
ATOM 2200 C CA . GLU A 1 286 ? -19.923 5.304 13.057 1.00 72.38 286 GLU A CA 1
ATOM 2201 C C . GLU A 1 286 ? -21.146 4.871 13.880 1.00 72.38 286 GLU A C 1
ATOM 2203 O O . GLU A 1 286 ? -22.052 5.671 14.100 1.00 72.38 286 GLU A O 1
ATOM 2208 N N . GLY A 1 287 ? -21.160 3.637 14.397 1.00 60.19 287 GLY A N 1
ATOM 2209 C CA . GLY A 1 287 ? -22.244 3.126 15.244 1.00 60.19 287 GLY A CA 1
ATOM 2210 C C . GLY A 1 287 ? -22.242 3.663 16.681 1.00 60.19 287 GLY A C 1
ATOM 2211 O O . GLY A 1 287 ? -23.287 3.678 17.333 1.00 60.19 287 GLY A O 1
ATOM 2212 N N . SER A 1 288 ? -21.086 4.105 17.191 1.00 55.50 288 SER A N 1
ATOM 2213 C CA . SER A 1 288 ? -20.954 4.700 18.533 1.00 55.50 288 SER A CA 1
ATOM 2214 C C . SER A 1 288 ? -21.326 6.185 18.579 1.00 55.50 288 SER A C 1
ATOM 2216 O O . SER A 1 288 ? -21.704 6.702 19.636 1.00 55.50 288 SER A O 1
ATOM 2218 N N . ALA A 1 289 ? -21.285 6.858 17.426 1.00 53.38 289 ALA A N 1
ATOM 2219 C CA . ALA A 1 289 ? -21.907 8.152 17.221 1.00 53.38 289 ALA A CA 1
ATOM 2220 C C . ALA A 1 289 ? -23.431 7.950 17.202 1.00 53.38 289 ALA A C 1
ATOM 2222 O O . ALA A 1 289 ? -24.050 7.786 16.154 1.00 53.38 289 ALA A O 1
ATOM 2223 N N . GLY A 1 290 ? -24.041 7.891 18.391 1.00 36.91 290 GLY A N 1
ATOM 2224 C CA . GLY A 1 290 ? -25.495 7.820 18.543 1.00 36.91 290 GLY A CA 1
ATOM 2225 C C . GLY A 1 290 ? -26.208 8.892 17.704 1.00 36.91 290 GLY A C 1
ATOM 2226 O O . GLY A 1 290 ? -25.574 9.867 17.294 1.00 36.91 290 GLY A O 1
ATOM 2227 N N . PRO A 1 291 ? -27.520 8.737 17.439 1.00 33.69 291 PRO A N 1
ATOM 2228 C CA . PRO A 1 291 ? -28.255 9.658 16.583 1.00 33.69 291 PRO A CA 1
ATOM 2229 C C . PRO A 1 291 ? -28.003 11.080 17.067 1.00 33.69 291 PRO A C 1
ATOM 2231 O O . PRO A 1 291 ? -28.353 11.419 18.198 1.00 33.69 291 PRO A O 1
ATOM 2234 N N . VAL A 1 292 ? -27.351 11.882 16.223 1.00 41.34 292 VAL A N 1
ATOM 2235 C CA . VAL A 1 292 ? -27.206 13.313 16.453 1.00 41.34 292 VAL A CA 1
ATOM 2236 C C . VAL A 1 292 ? -28.625 13.832 16.573 1.00 41.34 292 VAL A C 1
ATOM 2238 O O . VAL A 1 292 ? -29.359 13.913 15.587 1.00 41.34 292 VAL A O 1
ATOM 2241 N N . GLU A 1 293 ? -29.035 14.094 17.811 1.00 34.88 293 GLU A N 1
ATOM 2242 C CA . GLU A 1 293 ? -30.256 14.800 18.125 1.00 34.88 293 GLU A CA 1
ATOM 2243 C C . GLU A 1 293 ? -30.172 16.091 17.320 1.00 34.88 293 GLU A C 1
ATOM 2245 O O . GLU A 1 293 ? -29.304 16.934 17.557 1.00 34.88 293 GLU A O 1
ATOM 2250 N N . SER A 1 294 ? -30.984 16.180 16.266 1.00 35.22 294 SER A N 1
ATOM 2251 C CA . SER A 1 294 ? -31.060 17.364 15.434 1.00 35.22 294 SER A CA 1
ATOM 2252 C C . SER A 1 294 ? -31.447 18.504 16.363 1.00 35.22 294 SER A C 1
ATOM 2254 O O . SER A 1 294 ? -32.618 18.632 16.728 1.00 35.22 294 SER A O 1
ATOM 2256 N N . VAL A 1 295 ? -30.464 19.293 16.801 1.00 39.19 295 VAL A N 1
ATOM 2257 C CA . VAL A 1 295 ? -30.707 20.536 17.521 1.00 39.19 295 VAL A CA 1
ATOM 2258 C C . VAL A 1 295 ? -31.610 21.335 16.602 1.00 39.19 295 VAL A C 1
ATOM 2260 O O . VAL A 1 295 ? -31.215 21.700 15.493 1.00 39.19 295 VAL A O 1
ATOM 2263 N N . GLY A 1 296 ? -32.866 21.459 17.030 1.00 34.06 296 GLY A N 1
ATOM 2264 C CA . GLY A 1 296 ? -33.950 21.965 16.213 1.00 34.06 296 GLY A CA 1
ATOM 2265 C C . GLY A 1 296 ? -33.524 23.244 15.517 1.00 34.06 296 GLY A C 1
ATOM 2266 O O . GLY A 1 296 ? -33.026 24.175 16.154 1.00 34.06 296 GLY A O 1
ATOM 2267 N N . ALA A 1 297 ? -33.728 23.281 14.201 1.00 37.72 297 ALA A N 1
ATOM 2268 C CA . ALA A 1 297 ? -33.729 24.538 13.484 1.00 37.72 297 ALA A CA 1
ATOM 2269 C C . ALA A 1 297 ? -34.635 25.509 14.266 1.00 37.72 297 ALA A C 1
ATOM 2271 O O . ALA A 1 297 ? -35.774 25.141 14.584 1.00 37.72 297 ALA A O 1
ATOM 2272 N N . PRO A 1 298 ? -34.151 26.708 14.634 1.00 38.62 298 PRO A N 1
ATOM 2273 C CA . PRO A 1 298 ? -35.002 27.681 15.292 1.00 38.62 298 PRO A CA 1
ATOM 2274 C C . PRO A 1 298 ? -36.206 27.963 14.382 1.00 38.62 298 PRO A C 1
ATOM 2276 O O . PRO A 1 298 ? -36.058 27.978 13.154 1.00 38.62 298 PRO A O 1
ATOM 2279 N N . PRO A 1 299 ? -37.407 28.145 14.954 1.00 36.75 299 PRO A N 1
ATOM 2280 C CA . PRO A 1 299 ? -38.606 28.356 14.165 1.00 36.75 299 PRO A CA 1
ATOM 2281 C C . PRO A 1 299 ? -38.404 29.590 13.289 1.00 36.75 299 PRO A C 1
ATOM 2283 O O . PRO A 1 299 ? -38.070 30.668 13.777 1.00 36.75 299 PRO A O 1
ATOM 2286 N N . VAL A 1 300 ? -38.585 29.401 11.982 1.00 43.59 300 VAL A N 1
ATOM 2287 C CA . VAL A 1 300 ? -38.578 30.469 10.985 1.00 43.59 300 VAL A CA 1
ATOM 2288 C C . VAL A 1 300 ? -39.684 31.451 11.356 1.00 43.59 300 VAL A C 1
ATOM 2290 O O . VAL A 1 300 ? -40.869 31.203 11.129 1.00 43.59 300 VAL A O 1
ATOM 2293 N N . GLU A 1 301 ? -39.290 32.560 11.973 1.00 37.59 301 GLU A N 1
ATOM 2294 C CA . GLU A 1 301 ? -40.163 33.688 12.243 1.00 37.59 301 GLU A CA 1
ATOM 2295 C C . GLU A 1 301 ? -40.587 34.279 10.893 1.00 37.59 301 GLU A C 1
ATOM 2297 O O . GLU A 1 301 ? -39.783 34.815 10.126 1.00 37.59 301 GLU A O 1
ATOM 2302 N N . ALA A 1 302 ? -41.867 34.091 10.564 1.00 40.59 302 ALA A N 1
ATOM 2303 C CA . ALA A 1 302 ? -42.471 34.544 9.323 1.00 40.59 302 ALA A CA 1
ATOM 2304 C C . ALA A 1 302 ? -42.316 36.066 9.195 1.00 40.59 302 ALA A C 1
ATOM 2306 O O . ALA A 1 302 ? -43.061 36.849 9.789 1.00 40.59 302 ALA A O 1
ATOM 2307 N N . THR A 1 303 ? -41.337 36.492 8.397 1.00 41.81 303 THR A N 1
ATOM 2308 C CA . THR A 1 303 ? -41.127 37.905 8.101 1.00 41.81 303 THR A CA 1
ATOM 2309 C C . THR A 1 303 ? -42.254 38.382 7.189 1.00 41.81 303 THR A C 1
ATOM 2311 O O . THR A 1 303 ? -42.391 37.984 6.033 1.00 41.81 303 THR A O 1
ATOM 2314 N N . ARG A 1 304 ? -43.101 39.225 7.775 1.00 36.03 304 ARG A N 1
ATOM 2315 C CA . ARG A 1 304 ? -44.234 39.929 7.174 1.00 36.03 304 ARG A CA 1
ATOM 2316 C C . ARG A 1 304 ? -43.774 40.740 5.946 1.00 36.03 304 ARG A C 1
ATOM 2318 O O . ARG A 1 304 ? -42.786 41.464 6.057 1.00 36.03 304 ARG A O 1
ATOM 2325 N N . PRO A 1 305 ? -44.482 40.698 4.803 1.00 36.88 305 PRO A N 1
ATOM 2326 C CA . PRO A 1 305 ? -44.089 41.463 3.624 1.00 36.88 305 PRO A CA 1
ATOM 2327 C C . PRO A 1 305 ? -44.292 42.964 3.868 1.00 36.88 305 PRO A C 1
ATOM 2329 O O . PRO A 1 305 ? -45.415 43.419 4.100 1.00 36.88 305 PRO A O 1
ATOM 2332 N N . GLN A 1 306 ? -43.205 43.740 3.810 1.00 40.75 306 GLN A N 1
ATOM 2333 C CA . GLN A 1 306 ? -43.286 45.194 3.717 1.00 40.75 306 GLN A CA 1
ATOM 2334 C C . GLN A 1 306 ? -43.527 45.603 2.266 1.00 40.75 306 GLN A C 1
ATOM 2336 O O . GLN A 1 306 ? -42.731 45.373 1.362 1.00 40.75 306 GLN A O 1
ATOM 2341 N N . ASN A 1 307 ? -44.690 46.207 2.089 1.00 41.28 307 ASN A N 1
ATOM 2342 C CA . ASN A 1 307 ? -45.183 46.837 0.888 1.00 41.28 307 ASN A CA 1
ATOM 2343 C C . ASN A 1 307 ? -44.777 48.316 0.910 1.00 41.28 307 ASN A C 1
ATOM 2345 O O . ASN A 1 307 ? -45.290 49.027 1.767 1.00 41.28 307 ASN A O 1
ATOM 2349 N N . THR A 1 308 ? -43.943 48.788 -0.023 1.00 45.81 308 THR A N 1
ATOM 2350 C CA . THR A 1 308 ? -43.964 50.194 -0.480 1.00 45.81 308 THR A CA 1
ATOM 2351 C C . THR A 1 308 ? -43.325 50.361 -1.862 1.00 45.81 308 THR A C 1
ATOM 2353 O O . THR A 1 308 ? -42.110 50.350 -2.011 1.00 45.81 308 THR A O 1
ATOM 2356 N N . ASN A 1 309 ? -44.220 50.518 -2.837 1.00 41.28 309 ASN A N 1
ATOM 2357 C CA . ASN A 1 309 ? -44.251 51.345 -4.051 1.00 41.28 309 ASN A CA 1
ATOM 2358 C C . ASN A 1 309 ? -42.993 51.963 -4.722 1.00 41.28 309 ASN A C 1
ATOM 2360 O O . ASN A 1 309 ? -42.099 52.474 -4.052 1.00 41.28 309 ASN A O 1
ATOM 2364 N N . PRO A 1 310 ? -43.036 52.099 -6.073 1.00 54.41 310 PRO A N 1
ATOM 2365 C CA . PRO A 1 310 ? -41.976 52.654 -6.912 1.00 54.41 310 PRO A CA 1
ATOM 2366 C C . PRO A 1 310 ? -42.177 54.144 -7.247 1.00 54.41 310 PRO A C 1
ATOM 2368 O O . PRO A 1 310 ? -43.287 54.580 -7.547 1.00 54.41 310 PRO A O 1
ATOM 2371 N N . ARG A 1 311 ? -41.081 54.906 -7.289 1.00 42.78 311 ARG A N 1
ATOM 2372 C CA . ARG A 1 311 ? -40.895 56.208 -7.973 1.00 42.78 311 ARG A CA 1
ATOM 2373 C C . ARG A 1 311 ? -39.383 56.452 -8.062 1.00 42.78 311 ARG A C 1
ATOM 2375 O O . ARG A 1 311 ? -38.683 56.089 -7.131 1.00 42.78 311 ARG A O 1
ATOM 2382 N N . SER A 1 312 ? -38.780 57.123 -9.030 1.00 43.06 312 SER A N 1
ATOM 2383 C CA . SER A 1 312 ? -39.078 57.529 -10.405 1.00 43.06 312 SER A CA 1
ATOM 2384 C C . SER A 1 312 ? -37.822 58.287 -10.860 1.00 43.06 312 SER A C 1
ATOM 2386 O O . SER A 1 312 ? -37.342 59.109 -10.086 1.00 43.06 312 SER A O 1
ATOM 2388 N N . ASN A 1 313 ? -37.399 58.077 -12.107 1.00 39.72 313 ASN A N 1
ATOM 2389 C CA . ASN A 1 313 ? -36.643 58.988 -12.983 1.00 39.72 313 ASN A CA 1
ATOM 2390 C C . ASN A 1 313 ? -35.266 59.539 -12.571 1.00 39.72 313 ASN A C 1
ATOM 2392 O O . ASN A 1 313 ? -35.096 60.164 -11.530 1.00 39.72 313 ASN A O 1
ATOM 2396 N N . GLY A 1 314 ? -34.332 59.482 -13.528 1.00 41.81 314 GLY A N 1
ATOM 2397 C CA . GLY A 1 314 ? -33.150 60.339 -13.525 1.00 41.81 314 GLY A CA 1
ATOM 2398 C C . GLY A 1 314 ? -32.093 59.976 -14.564 1.00 41.81 314 GLY A C 1
ATOM 2399 O O . GLY A 1 314 ? -31.062 59.430 -14.201 1.00 41.81 314 GLY A O 1
ATOM 2400 N N . ASP A 1 315 ? -32.362 60.295 -15.831 1.00 45.62 315 ASP A N 1
ATOM 2401 C CA . ASP A 1 315 ? -31.416 60.406 -16.954 1.00 45.62 315 ASP A CA 1
ATOM 2402 C C . ASP A 1 315 ? -30.010 60.928 -16.587 1.00 45.62 315 ASP A C 1
ATOM 2404 O O . ASP A 1 315 ? -29.890 61.966 -15.932 1.00 45.62 315 ASP A O 1
ATOM 2408 N N . ARG A 1 316 ? -28.962 60.323 -17.174 1.00 44.94 316 ARG A N 1
ATOM 2409 C CA . ARG A 1 316 ? -28.049 60.987 -18.137 1.00 44.94 316 ARG A CA 1
ATOM 2410 C C . ARG A 1 316 ? -26.953 60.043 -18.656 1.00 44.94 316 ARG A C 1
ATOM 2412 O O . ARG A 1 316 ? -26.228 59.419 -17.891 1.00 44.94 316 ARG A O 1
ATOM 2419 N N . SER A 1 317 ? -26.853 60.013 -19.982 1.00 47.25 317 SER A N 1
ATOM 2420 C CA . SER A 1 317 ? -25.853 59.358 -20.842 1.00 47.25 317 SER A CA 1
ATOM 2421 C C . SER A 1 317 ? -24.474 60.089 -20.855 1.00 47.25 317 SER A C 1
ATOM 2423 O O . SER A 1 317 ? -24.232 60.911 -19.973 1.00 47.25 317 SER A O 1
ATOM 2425 N N . PRO A 1 318 ? -23.566 59.873 -21.840 1.00 61.88 318 PRO A N 1
ATOM 2426 C CA . PRO A 1 318 ? -22.426 58.950 -21.769 1.00 61.88 318 PRO A CA 1
ATOM 2427 C C . PRO A 1 318 ? -21.076 59.641 -22.131 1.00 61.88 318 PRO A C 1
ATOM 2429 O O . PRO A 1 318 ? -21.006 60.865 -22.204 1.00 61.88 318 PRO A O 1
ATOM 2432 N N . ASN A 1 319 ? -20.059 58.824 -22.453 1.00 41.31 319 ASN A N 1
ATOM 2433 C CA . ASN A 1 319 ? -18.745 59.107 -23.074 1.00 41.31 319 ASN A CA 1
ATOM 2434 C C . ASN A 1 319 ? -17.559 59.233 -22.106 1.00 41.31 319 ASN A C 1
ATOM 2436 O O . ASN A 1 319 ? -17.374 60.258 -21.458 1.00 41.31 319 ASN A O 1
ATOM 2440 N N . SER A 1 320 ? -16.652 58.255 -22.099 1.00 47.88 320 SER A N 1
ATOM 2441 C CA . SER A 1 320 ? -15.435 58.206 -22.939 1.00 47.88 320 SER A CA 1
ATOM 2442 C C . SER A 1 320 ? -14.799 56.819 -22.862 1.00 47.88 320 SER A C 1
ATOM 2444 O O . SER A 1 320 ? -15.063 56.117 -21.863 1.00 47.88 320 SER A O 1
#

pLDDT: mean 79.15, std 19.93, range [33.69, 98.31]

Sequence (320 aa):
RGMNQDRLRFRWRAPLALVALLSMLVIISFAVRHVIGGNAFVVEVKEQLESGGVPLRHAFGTIGDDLGSWSRAVGHDGQPMSDMVYSQELATTGCLGTNIYLDRYLADGDRRIKVLVTYHAVGDQSSFCVPEQCWNSSGMRKSIGPQVVDFDLDLDAVTTAGSPVNPVTGDPYPVVEVLELGRPVPVHLPVGTPEMTITQFDVNGERRKLVGGYFFIVDGRLTPNRKDLATKDGYFCKVQLEYSGTRQDGEGSYAVFAEFVEIAEDLLPSLLPEIMRCLPDSPGIEGSAGPVESVGAPPVEATRPQNTNPRSNGDRSPNS